Protein AF-A0A8X6I6R6-F1 (afdb_monomer)

Organism: NCBI:txid2747483

Structure (mmCIF, N/CA/C/O backbone):
data_AF-A0A8X6I6R6-F1
#
_entry.id   AF-A0A8X6I6R6-F1
#
loop_
_atom_site.group_PDB
_atom_site.id
_atom_site.type_symbol
_atom_site.label_atom_id
_atom_site.label_alt_id
_atom_site.label_comp_id
_atom_site.label_asym_id
_atom_site.label_entity_id
_atom_site.label_seq_id
_atom_site.pdbx_PDB_ins_code
_atom_site.Cartn_x
_atom_site.Cartn_y
_atom_site.Cartn_z
_atom_site.occupancy
_atom_site.B_iso_or_equiv
_atom_site.auth_seq_id
_atom_site.auth_comp_id
_atom_site.auth_asym_id
_atom_site.auth_atom_id
_atom_site.pdbx_PDB_model_num
ATOM 1 N N . MET A 1 1 ? -14.243 9.992 30.952 1.00 70.62 1 MET A N 1
ATOM 2 C CA . MET A 1 1 ? -12.908 9.358 30.930 1.00 70.62 1 MET A CA 1
ATOM 3 C C . MET A 1 1 ? -12.603 8.830 32.324 1.00 70.62 1 MET A C 1
ATOM 5 O O . MET A 1 1 ? -13.012 9.473 33.284 1.00 70.62 1 MET A O 1
ATOM 9 N N . GLU A 1 2 ? -11.947 7.678 32.443 1.00 75.12 2 GLU A N 1
ATOM 10 C CA . GLU A 1 2 ? -11.544 7.079 33.724 1.00 75.12 2 GLU A CA 1
ATOM 11 C C . GLU A 1 2 ? -10.012 6.993 33.764 1.00 75.12 2 GLU A C 1
ATOM 13 O O . GLU A 1 2 ? -9.396 6.688 32.746 1.00 75.12 2 GLU A O 1
ATOM 18 N N . PHE A 1 3 ? -9.403 7.263 34.919 1.00 83.44 3 PHE A N 1
ATOM 19 C CA . PHE A 1 3 ? -7.961 7.114 35.127 1.00 83.44 3 PHE A CA 1
ATOM 20 C C . PHE A 1 3 ? -7.712 5.979 36.121 1.00 83.44 3 PHE A C 1
ATOM 22 O O . PHE A 1 3 ? -8.366 5.915 37.165 1.00 83.44 3 PHE A O 1
ATOM 29 N N . ALA A 1 4 ? -6.762 5.095 35.813 1.00 82.75 4 ALA A N 1
ATOM 30 C CA . ALA A 1 4 ? -6.299 4.092 36.766 1.00 82.75 4 ALA A CA 1
ATOM 31 C C . ALA A 1 4 ? -5.642 4.771 37.976 1.00 82.75 4 ALA A C 1
ATOM 33 O O . ALA A 1 4 ? -4.972 5.800 37.829 1.00 82.75 4 ALA A O 1
ATOM 34 N N . LYS A 1 5 ? -5.848 4.224 39.179 1.00 83.19 5 LYS A N 1
ATOM 35 C CA . LYS A 1 5 ? -5.135 4.710 40.362 1.00 83.19 5 LYS A CA 1
ATOM 36 C C . LYS A 1 5 ? -3.680 4.231 40.298 1.00 83.19 5 LYS A C 1
ATOM 38 O O . LYS A 1 5 ? -3.413 3.186 39.704 1.00 83.19 5 LYS A O 1
ATOM 43 N N . PRO A 1 6 ? -2.728 4.965 40.894 1.00 81.44 6 PRO A N 1
ATOM 44 C CA . PRO A 1 6 ? -1.355 4.486 41.003 1.00 81.44 6 PRO A CA 1
ATOM 45 C C . PRO A 1 6 ? -1.311 3.091 41.644 1.00 81.44 6 PRO A C 1
ATOM 47 O O . PRO A 1 6 ? -1.912 2.882 42.694 1.00 81.44 6 PRO A O 1
ATOM 50 N N . GLY A 1 7 ? -0.624 2.147 40.997 1.00 82.50 7 GLY A N 1
ATOM 51 C CA . GLY A 1 7 ? -0.534 0.751 41.444 1.00 82.50 7 GLY A CA 1
ATOM 52 C C . GLY A 1 7 ? -1.682 -0.161 40.992 1.00 82.50 7 GLY A C 1
ATOM 53 O O . GLY A 1 7 ? -1.575 -1.376 41.152 1.00 82.50 7 GLY A O 1
ATOM 54 N N . ASP A 1 8 ? -2.746 0.374 40.382 1.00 84.56 8 ASP A N 1
ATOM 55 C CA . ASP A 1 8 ? -3.796 -0.461 39.795 1.00 84.56 8 ASP A CA 1
ATOM 56 C C . ASP A 1 8 ? -3.259 -1.236 38.587 1.00 84.56 8 ASP A C 1
ATOM 58 O O . ASP A 1 8 ? -2.619 -0.681 37.692 1.00 84.56 8 ASP A O 1
ATOM 62 N N . THR A 1 9 ? -3.620 -2.515 38.504 1.00 84.94 9 THR A N 1
ATOM 63 C CA . THR A 1 9 ? -3.374 -3.329 37.310 1.00 84.94 9 THR A CA 1
ATOM 64 C C . THR A 1 9 ? -4.575 -3.257 36.370 1.00 84.94 9 THR A C 1
ATOM 66 O O . THR A 1 9 ? -5.720 -3.455 36.787 1.00 84.94 9 THR A O 1
ATOM 69 N N . ILE A 1 10 ? -4.327 -3.012 35.083 1.00 84.31 10 ILE A N 1
ATOM 70 C CA . ILE A 1 10 ? -5.339 -3.205 34.040 1.00 84.31 10 ILE A CA 1
ATOM 71 C C . ILE A 1 10 ? -5.432 -4.708 33.764 1.00 84.31 10 ILE A C 1
ATOM 73 O O . ILE A 1 10 ? -4.517 -5.298 33.199 1.00 84.31 10 ILE A O 1
ATOM 77 N N . ASN A 1 11 ? -6.516 -5.336 34.217 1.00 91.31 11 ASN A N 1
ATOM 78 C CA . ASN A 1 11 ? -6.788 -6.763 34.039 1.00 91.31 11 ASN A CA 1
ATOM 79 C C . ASN A 1 11 ? -8.096 -6.987 33.262 1.00 91.31 11 ASN A C 1
ATOM 81 O O . ASN A 1 11 ? -8.854 -6.044 33.014 1.00 91.31 11 ASN A O 1
ATOM 85 N N . SER A 1 12 ? -8.367 -8.238 32.880 1.00 91.94 12 SER A N 1
ATOM 86 C CA . SER A 1 12 ? -9.544 -8.586 32.075 1.00 91.94 12 SER A CA 1
ATOM 87 C C . SER A 1 12 ? -10.856 -8.212 32.762 1.00 91.94 12 SER A C 1
ATOM 89 O O . SER A 1 12 ? -11.760 -7.721 32.100 1.00 91.94 12 SER A O 1
ATOM 91 N N . SER A 1 13 ? -10.956 -8.342 34.090 1.00 92.19 13 SER A N 1
ATOM 92 C CA . SER A 1 13 ? -12.159 -7.954 34.842 1.00 92.19 13 SER A CA 1
ATOM 93 C C . SER A 1 13 ? -12.460 -6.460 34.723 1.00 92.19 13 SER A C 1
ATOM 95 O O . SER A 1 13 ? -13.605 -6.065 34.502 1.00 92.19 13 SER A O 1
ATOM 97 N N . ARG A 1 14 ? -11.430 -5.610 34.823 1.00 90.88 14 ARG A N 1
ATOM 98 C CA . ARG A 1 14 ? -11.579 -4.165 34.619 1.00 90.88 14 ARG A CA 1
ATOM 99 C C . ARG A 1 14 ? -11.954 -3.849 33.173 1.00 90.88 14 ARG A C 1
ATOM 101 O O . ARG A 1 14 ? -12.797 -2.984 32.944 1.00 90.88 14 ARG A O 1
ATOM 108 N N . TYR A 1 15 ? -11.362 -4.555 32.212 1.00 91.31 15 TYR A N 1
ATOM 109 C CA . TYR A 1 15 ? -11.675 -4.374 30.798 1.00 91.31 15 TYR A CA 1
ATOM 110 C C . TYR A 1 15 ? -13.119 -4.776 30.457 1.00 91.31 15 TYR A C 1
ATOM 112 O O . TYR A 1 15 ? -13.816 -4.025 29.778 1.00 91.31 15 TYR A O 1
ATOM 120 N N . LEU A 1 16 ? -13.626 -5.877 31.018 1.00 93.75 16 LEU A N 1
ATOM 121 C CA . LEU A 1 16 ? -15.031 -6.284 30.893 1.00 93.75 16 LEU A CA 1
ATOM 122 C C . LEU A 1 16 ? -15.988 -5.189 31.383 1.00 93.75 16 LEU A C 1
ATOM 124 O O . LEU A 1 16 ? -16.921 -4.823 30.673 1.00 93.75 16 LEU A O 1
ATOM 128 N N . ALA A 1 17 ? -15.704 -4.580 32.539 1.00 92.62 17 ALA A N 1
ATOM 129 C CA . ALA A 1 17 ? -16.503 -3.464 33.048 1.00 92.62 17 ALA A CA 1
ATOM 130 C C . ALA A 1 17 ? -16.461 -2.230 32.121 1.00 92.62 17 ALA A C 1
ATOM 132 O O . ALA A 1 17 ? -17.424 -1.460 32.043 1.00 92.62 17 ALA A O 1
ATOM 133 N N . ILE A 1 18 ? -15.352 -2.011 31.407 1.00 91.44 18 ILE A N 1
ATOM 134 C CA . ILE A 1 18 ? -15.264 -0.980 30.363 1.00 91.44 18 ILE A CA 1
ATOM 135 C C . ILE A 1 18 ? -16.165 -1.350 29.177 1.00 91.44 18 ILE A C 1
ATOM 137 O O . ILE A 1 18 ? -16.940 -0.496 28.748 1.00 91.44 18 ILE A O 1
ATOM 141 N N . LEU A 1 19 ? -16.127 -2.597 28.696 1.00 93.06 19 LEU A N 1
ATOM 142 C CA . LEU A 1 19 ? -16.962 -3.070 27.584 1.00 93.06 19 LEU A CA 1
ATOM 143 C C . LEU A 1 19 ? -18.463 -2.988 27.892 1.00 93.06 19 LEU A C 1
ATOM 145 O O . LEU A 1 19 ? -19.234 -2.520 27.053 1.00 93.06 19 LEU A O 1
ATOM 149 N N . ASP A 1 20 ? -18.886 -3.361 29.101 1.00 93.81 20 ASP A N 1
ATOM 150 C CA . ASP A 1 20 ? -20.290 -3.264 29.520 1.00 93.81 20 ASP A CA 1
ATOM 151 C C . ASP A 1 20 ? -20.785 -1.811 29.476 1.00 93.81 20 ASP A C 1
ATOM 153 O O . ASP A 1 20 ? -21.841 -1.503 28.911 1.00 93.81 20 ASP A O 1
ATOM 157 N N . ARG A 1 21 ? -19.986 -0.880 30.010 1.00 93.19 21 ARG A N 1
ATOM 158 C CA . ARG A 1 21 ? -20.300 0.556 29.973 1.00 93.19 21 ARG A CA 1
ATOM 159 C C . ARG A 1 21 ? -20.258 1.111 28.555 1.00 93.19 21 ARG A C 1
ATOM 161 O O . ARG A 1 21 ? -21.110 1.929 28.207 1.00 93.19 21 ARG A O 1
ATOM 168 N N . LEU A 1 22 ? -19.315 0.657 27.731 1.00 90.62 22 LEU A N 1
ATOM 169 C CA . LEU A 1 22 ? -19.237 1.028 26.321 1.00 90.62 22 LEU A CA 1
ATOM 170 C C . LEU A 1 22 ? -20.504 0.595 25.582 1.00 90.62 22 LEU A C 1
ATOM 172 O O . LEU A 1 22 ? -21.082 1.398 24.857 1.00 90.62 22 LEU A O 1
ATOM 176 N N . ARG A 1 23 ? -21.005 -0.621 25.821 1.00 91.50 23 ARG A N 1
ATOM 177 C CA . ARG A 1 23 ? -22.258 -1.097 25.222 1.00 91.50 23 ARG A CA 1
ATOM 178 C C . ARG A 1 23 ? -23.452 -0.223 25.610 1.00 91.50 23 ARG A C 1
ATOM 180 O O . ARG A 1 23 ? -24.255 0.125 24.742 1.00 91.50 23 ARG A O 1
ATOM 187 N N . VAL A 1 24 ? -23.558 0.172 26.881 1.00 92.25 24 VAL A N 1
ATOM 188 C CA . VAL A 1 24 ? -24.596 1.113 27.348 1.00 92.25 24 VAL A CA 1
ATOM 189 C C . VAL A 1 24 ? -24.448 2.477 26.665 1.00 92.25 24 VAL A C 1
ATOM 191 O O . VAL A 1 24 ? -25.436 3.042 26.192 1.00 92.25 24 VAL A O 1
ATOM 194 N N . ALA A 1 25 ? -23.220 2.987 26.551 1.00 89.06 25 ALA A N 1
ATOM 195 C CA . ALA A 1 25 ? -22.943 4.256 25.889 1.00 89.06 25 ALA A CA 1
ATOM 196 C C . ALA A 1 25 ? -23.282 4.219 24.390 1.00 89.06 25 ALA A C 1
ATOM 198 O O . ALA A 1 25 ? -23.900 5.161 23.900 1.00 89.06 25 ALA A O 1
ATOM 199 N N . ILE A 1 26 ? -22.955 3.137 23.672 1.00 85.25 26 ILE A N 1
ATOM 200 C CA . ILE A 1 26 ? -23.338 2.952 22.263 1.00 85.25 26 ILE A CA 1
ATOM 201 C C . ILE A 1 26 ? -24.862 2.917 22.146 1.00 85.25 26 ILE A C 1
ATOM 203 O O . ILE A 1 26 ? -25.412 3.628 21.314 1.00 85.25 26 ILE A O 1
ATOM 207 N N . LYS A 1 27 ? -25.563 2.177 23.016 1.00 86.94 27 LYS A N 1
ATOM 208 C CA . LYS A 1 27 ? -27.034 2.143 23.012 1.00 86.94 27 LYS A CA 1
ATOM 209 C C . LYS A 1 27 ? -27.645 3.537 23.166 1.00 86.94 27 LYS A C 1
ATOM 211 O O . LYS A 1 27 ? -28.629 3.843 22.504 1.00 86.94 27 LYS A O 1
ATOM 216 N N . SER A 1 28 ? -27.074 4.367 24.038 1.00 87.25 28 SER A N 1
ATOM 217 C CA . SER A 1 28 ? -27.594 5.709 24.312 1.00 87.25 28 SER A CA 1
ATOM 218 C C . SER A 1 28 ? -27.209 6.739 23.249 1.00 87.25 28 SER A C 1
ATOM 220 O O . SER A 1 28 ? -28.033 7.580 22.912 1.00 87.25 28 SER A O 1
ATOM 222 N N . LYS A 1 29 ? -25.969 6.703 22.748 1.00 82.19 29 LYS A N 1
ATOM 223 C CA . LYS A 1 29 ? -25.401 7.755 21.887 1.00 82.19 29 LYS A CA 1
ATOM 224 C C . LYS A 1 29 ? -25.405 7.403 20.399 1.00 82.19 29 LYS A C 1
ATOM 226 O O . LYS A 1 29 ? -25.345 8.298 19.568 1.00 82.19 29 LYS A O 1
ATOM 231 N N . ARG A 1 30 ? -25.420 6.112 20.057 1.00 79.69 30 ARG A N 1
ATOM 232 C CA . ARG A 1 30 ? -25.374 5.580 18.683 1.00 79.69 30 ARG A CA 1
ATOM 233 C C . ARG A 1 30 ? -26.305 4.360 18.544 1.00 79.69 30 ARG A C 1
ATOM 235 O O . ARG A 1 30 ? -25.829 3.271 18.214 1.00 79.69 30 ARG A O 1
ATOM 242 N N . PRO A 1 31 ? -27.620 4.502 18.800 1.00 74.62 31 PRO A N 1
ATOM 243 C CA . PRO A 1 31 ? -28.549 3.370 18.892 1.00 74.62 31 PRO A CA 1
ATOM 244 C C . PRO A 1 31 ? -28.537 2.463 17.648 1.00 74.62 31 PRO A C 1
ATOM 246 O O . PRO A 1 31 ? -28.561 1.241 17.790 1.00 74.62 31 PRO A O 1
ATOM 249 N N . CYS A 1 32 ? -28.387 3.035 16.448 1.00 77.12 32 CYS A N 1
ATOM 250 C CA . CYS A 1 32 ? -28.328 2.293 15.182 1.00 77.12 32 CYS A CA 1
ATOM 251 C C . CYS A 1 32 ? -27.062 1.424 15.017 1.00 77.12 32 CYS A C 1
ATOM 253 O O . CYS A 1 32 ? -27.045 0.502 14.206 1.00 77.12 32 CYS A O 1
ATOM 255 N N . ARG A 1 33 ? -25.980 1.673 15.771 1.00 75.06 33 ARG A N 1
ATOM 256 C CA . ARG A 1 33 ? -24.750 0.862 15.667 1.00 75.06 33 ARG A CA 1
ATOM 257 C C . ARG A 1 33 ? -24.926 -0.539 16.252 1.00 75.06 33 ARG A C 1
ATOM 259 O O . ARG A 1 33 ? -24.317 -1.472 15.756 1.00 75.06 33 ARG A O 1
ATOM 266 N N . LEU A 1 34 ? -25.782 -0.720 17.262 1.00 74.94 34 LEU A N 1
ATOM 267 C CA . LEU A 1 34 ? -26.040 -2.060 17.809 1.00 74.94 34 LEU A CA 1
ATOM 268 C C . LEU A 1 34 ? -26.858 -2.937 16.856 1.00 74.94 34 LEU A C 1
ATOM 270 O O . LEU A 1 34 ? -26.712 -4.154 16.891 1.00 74.94 34 LEU A O 1
ATOM 274 N N . THR A 1 35 ? -27.704 -2.335 16.018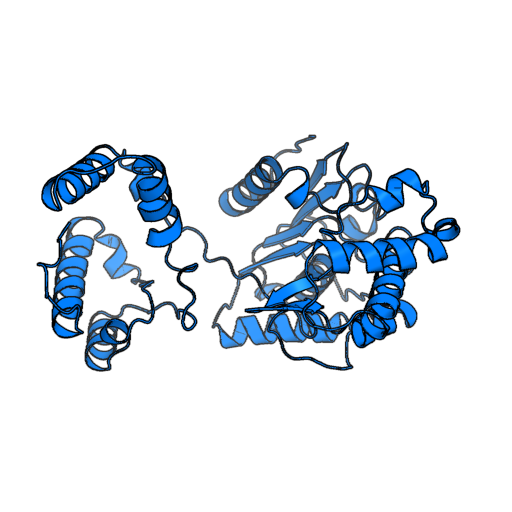 1.00 74.75 35 THR A N 1
ATOM 275 C CA . THR A 1 35 ? -28.476 -3.055 14.995 1.00 74.75 35 THR A CA 1
ATOM 276 C C . THR A 1 35 ? -27.644 -3.368 13.756 1.00 74.75 35 THR A C 1
ATOM 278 O O . THR A 1 35 ? -27.833 -4.425 13.168 1.00 74.75 35 THR A O 1
ATOM 281 N N . ASN A 1 36 ? -26.697 -2.496 13.395 1.00 73.69 36 ASN A N 1
ATOM 282 C CA . ASN A 1 36 ? -25.835 -2.666 12.218 1.00 73.69 36 ASN A CA 1
ATOM 283 C C . ASN A 1 36 ? -24.632 -3.593 12.461 1.00 73.69 36 ASN A C 1
ATOM 285 O O . ASN A 1 36 ? -23.886 -3.876 11.529 1.00 73.69 36 ASN A O 1
ATOM 289 N N . GLY A 1 37 ? -24.437 -4.050 13.700 1.00 80.19 37 GLY A N 1
ATOM 290 C CA . GLY A 1 37 ? -23.229 -4.753 14.118 1.00 80.19 37 GLY A CA 1
ATOM 291 C C . GLY A 1 37 ? -22.131 -3.786 14.565 1.00 80.19 37 GLY A C 1
ATOM 292 O O . GLY A 1 37 ? -22.005 -2.660 14.076 1.00 80.19 37 GLY A O 1
ATOM 293 N N . VAL A 1 38 ? -21.343 -4.225 15.546 1.00 84.12 38 VAL A N 1
ATOM 294 C CA . VAL A 1 38 ? -20.198 -3.468 16.062 1.00 84.12 38 VAL A CA 1
ATOM 295 C C . VAL A 1 38 ? -18.935 -4.228 15.702 1.00 84.12 38 VAL A C 1
ATOM 297 O O . VAL A 1 38 ? -18.776 -5.370 16.125 1.00 84.12 38 VAL A O 1
ATOM 300 N N . ILE A 1 39 ? -18.045 -3.564 14.970 1.00 83.19 39 ILE A N 1
ATOM 301 C CA . ILE A 1 39 ? -16.663 -3.998 14.789 1.00 83.19 39 ILE A CA 1
ATOM 302 C C . ILE A 1 39 ? -15.828 -3.243 15.826 1.00 83.19 39 ILE A C 1
ATOM 304 O O . ILE A 1 39 ? -15.734 -2.013 15.786 1.00 83.19 39 ILE A O 1
ATOM 308 N N . LEU A 1 40 ? -15.290 -3.965 16.804 1.00 84.94 40 LEU A N 1
ATOM 309 C CA . LEU A 1 40 ? -14.436 -3.433 17.853 1.00 84.94 40 LEU A CA 1
ATOM 310 C C . LEU A 1 40 ? -12.972 -3.558 17.431 1.00 84.94 40 LEU A C 1
ATOM 312 O O . LEU A 1 40 ? -12.459 -4.658 17.248 1.00 84.94 40 LEU A O 1
ATOM 316 N N . LEU A 1 41 ? -12.290 -2.420 17.350 1.00 79.06 41 LEU A N 1
ATOM 317 C CA . LEU A 1 41 ? -10.839 -2.358 17.235 1.00 79.06 41 LEU A CA 1
ATOM 318 C C . LEU A 1 41 ? -10.248 -1.983 18.596 1.00 79.06 41 LEU A C 1
ATOM 320 O O . LEU A 1 41 ? -10.542 -0.919 19.144 1.00 79.06 41 LEU A O 1
ATOM 324 N N . HIS A 1 42 ? -9.434 -2.877 19.140 1.00 80.19 42 HIS A N 1
ATOM 325 C CA . HIS A 1 42 ? -8.698 -2.712 20.387 1.00 80.19 42 HIS A CA 1
ATOM 326 C C . HIS A 1 42 ? -7.327 -3.379 20.257 1.00 80.19 42 HIS A C 1
ATOM 328 O O . HIS A 1 42 ? -7.144 -4.246 19.403 1.00 80.19 42 HIS A O 1
ATOM 334 N N . ASP A 1 43 ? -6.356 -2.948 21.062 1.00 73.56 43 ASP A N 1
ATOM 335 C CA . ASP A 1 43 ? -5.041 -3.588 21.067 1.00 73.56 43 ASP A CA 1
ATOM 336 C C . ASP A 1 43 ? -5.130 -5.032 21.596 1.00 73.56 43 ASP A C 1
ATOM 338 O O . ASP A 1 43 ? -6.098 -5.424 22.255 1.00 73.56 43 ASP A O 1
ATOM 342 N N . ASN A 1 44 ? -4.088 -5.820 21.343 1.00 77.69 44 ASN A N 1
ATOM 343 C CA . ASN A 1 44 ? -4.031 -7.219 21.745 1.00 77.69 44 ASN A CA 1
ATOM 344 C C . ASN A 1 44 ? -3.340 -7.450 23.107 1.00 77.69 44 ASN A C 1
ATOM 346 O O . ASN A 1 44 ? -2.769 -8.520 23.346 1.00 77.69 44 ASN A O 1
ATOM 350 N N . ALA A 1 45 ? -3.353 -6.464 24.013 1.00 80.94 45 ALA A N 1
ATOM 351 C CA . ALA A 1 45 ? -2.825 -6.636 25.363 1.00 80.94 45 ALA A CA 1
ATOM 352 C C . ALA A 1 45 ? -3.477 -7.847 26.048 1.00 80.94 45 ALA A C 1
ATOM 354 O O . ALA A 1 45 ? -4.667 -8.105 25.880 1.00 80.94 45 ALA A O 1
ATOM 355 N N . ARG A 1 46 ? -2.715 -8.574 26.884 1.00 86.62 46 ARG A N 1
ATOM 356 C CA . ARG A 1 46 ? -3.186 -9.808 27.554 1.00 86.62 46 ARG A CA 1
ATOM 357 C C . ARG A 1 46 ? -4.596 -9.703 28.163 1.00 86.62 46 ARG A C 1
ATOM 359 O O . ARG A 1 46 ? -5.353 -10.656 28.019 1.00 86.62 46 ARG A O 1
ATOM 366 N N . PRO A 1 47 ? -4.990 -8.589 28.816 1.00 89.25 47 PRO A N 1
ATOM 367 C CA . PRO A 1 47 ? -6.349 -8.438 29.319 1.00 89.25 47 PRO A CA 1
ATOM 368 C C . PRO A 1 47 ? -7.444 -8.488 28.250 1.00 89.25 47 PRO A C 1
ATOM 370 O O . PRO A 1 47 ? -8.528 -8.972 28.556 1.00 89.25 47 PRO A O 1
ATOM 373 N N . HIS A 1 48 ? -7.173 -7.968 27.051 1.00 87.81 48 HIS A N 1
ATOM 374 C CA . HIS A 1 48 ? -8.118 -7.776 25.949 1.00 87.81 48 HIS A CA 1
ATOM 375 C C . HIS A 1 48 ? -8.375 -9.054 25.145 1.00 87.81 48 HIS A C 1
ATOM 377 O O . HIS A 1 48 ? -9.487 -9.240 24.664 1.00 87.81 48 HIS A O 1
ATOM 383 N N . VAL A 1 49 ? -7.375 -9.932 25.044 1.00 87.75 49 VAL A N 1
ATOM 384 C CA . VAL A 1 49 ? -7.447 -11.219 24.320 1.00 87.75 49 VAL A CA 1
ATOM 385 C C . VAL A 1 49 ? -7.673 -12.415 25.249 1.00 87.75 49 VAL A C 1
ATOM 387 O O . VAL A 1 49 ? -7.471 -13.559 24.869 1.00 87.75 49 VAL A O 1
ATOM 390 N N . ALA A 1 50 ? -8.034 -12.168 26.509 1.00 91.75 50 ALA A N 1
ATOM 391 C CA . ALA A 1 50 ? -8.363 -13.244 27.434 1.00 91.75 50 ALA A CA 1
ATOM 392 C C . ALA A 1 50 ? -9.703 -13.894 27.053 1.00 91.75 50 ALA A C 1
ATOM 394 O O . ALA A 1 50 ? -10.655 -13.180 26.737 1.00 91.75 50 ALA A O 1
ATOM 395 N N . ASP A 1 51 ? -9.827 -15.212 27.221 1.00 94.19 51 ASP A N 1
ATOM 396 C CA . ASP A 1 51 ? -11.035 -15.990 26.888 1.00 94.19 51 ASP A CA 1
ATOM 397 C C . ASP A 1 51 ? -12.333 -15.387 27.452 1.00 94.19 51 ASP A C 1
ATOM 399 O O . ASP A 1 51 ? -13.389 -15.399 26.814 1.00 94.19 51 ASP A O 1
ATOM 403 N N . VAL A 1 52 ? -12.267 -14.820 28.663 1.00 95.38 52 VAL A N 1
ATOM 404 C CA . VAL A 1 52 ? -13.417 -14.171 29.316 1.00 95.38 52 VAL A CA 1
ATOM 405 C C . VAL A 1 52 ? -13.903 -12.934 28.557 1.00 95.38 52 VAL A C 1
ATOM 407 O O . VAL A 1 52 ? -15.102 -12.651 28.554 1.00 95.38 52 VAL A O 1
ATOM 410 N N . VAL A 1 53 ? -12.994 -12.209 27.901 1.00 94.19 53 VAL A N 1
ATOM 411 C CA . VAL A 1 53 ? -13.297 -11.043 27.065 1.00 94.19 53 VAL A CA 1
ATOM 412 C C . VAL A 1 53 ? -13.845 -11.481 25.718 1.00 94.19 53 VAL A C 1
ATOM 414 O O . VAL A 1 53 ? -14.903 -10.991 25.330 1.00 94.19 53 VAL A O 1
ATOM 417 N N . GLU A 1 54 ? -13.211 -12.449 25.054 1.00 92.31 54 GLU A N 1
ATOM 418 C CA . GLU A 1 54 ? -13.713 -12.997 23.786 1.00 92.31 54 GLU A CA 1
ATOM 419 C C . GLU A 1 54 ? -15.133 -13.556 23.940 1.00 92.31 54 GLU A C 1
ATOM 421 O O . GLU A 1 54 ? -16.029 -13.253 23.150 1.00 92.31 54 GLU A O 1
ATOM 426 N N . THR A 1 55 ? -15.388 -14.269 25.041 1.00 94.81 55 THR A N 1
ATOM 427 C CA . THR A 1 55 ? -16.723 -14.772 25.389 1.00 94.81 55 THR A CA 1
ATOM 428 C C . THR A 1 55 ? -17.740 -13.637 25.548 1.00 94.81 55 THR A C 1
ATOM 430 O O . THR A 1 55 ? -18.895 -13.767 25.131 1.00 94.81 55 THR A O 1
ATOM 433 N N . GLN A 1 56 ? -17.350 -12.514 26.158 1.00 95.19 56 GLN A N 1
ATOM 434 C CA . GLN A 1 56 ? -18.241 -11.364 26.330 1.00 95.19 56 GLN A CA 1
ATOM 435 C C . GLN A 1 56 ? -18.521 -10.658 24.998 1.00 95.19 56 GLN A C 1
ATOM 437 O O . GLN A 1 56 ? -19.672 -10.317 24.722 1.00 95.19 56 GLN A O 1
ATOM 442 N N . LEU A 1 57 ? -17.507 -10.484 24.150 1.00 94.12 57 LEU A N 1
ATOM 443 C CA . LEU A 1 57 ? -17.660 -9.891 22.818 1.00 94.12 57 LEU A CA 1
ATOM 444 C C . LEU A 1 57 ? -18.562 -10.755 21.924 1.00 94.12 57 LEU A C 1
ATOM 446 O O . LEU A 1 57 ? -19.485 -10.232 21.294 1.00 94.12 57 LEU A O 1
ATOM 450 N N . ALA A 1 58 ? -18.419 -12.081 21.990 1.00 92.19 58 ALA A N 1
ATOM 451 C CA . ALA A 1 58 ? -19.323 -13.017 21.325 1.00 92.19 58 ALA A CA 1
ATOM 452 C C . ALA A 1 58 ? -20.776 -12.875 21.821 1.00 92.19 58 ALA A C 1
ATOM 454 O O . ALA A 1 58 ? -21.704 -12.793 21.014 1.00 92.19 58 ALA A O 1
ATOM 455 N N . LYS A 1 59 ? -21.003 -12.743 23.140 1.00 93.62 59 LYS A N 1
ATOM 456 C CA . LYS A 1 59 ? -22.342 -12.450 23.703 1.00 93.62 59 LYS A CA 1
ATOM 457 C C . LYS A 1 59 ? -22.896 -11.108 23.231 1.00 93.62 59 LYS A C 1
ATOM 459 O O . LYS A 1 59 ? -24.113 -10.927 23.136 1.00 93.62 59 LYS A O 1
ATOM 464 N N . PHE A 1 60 ? -22.023 -10.140 22.978 1.00 93.12 60 PHE A N 1
ATOM 465 C CA . PHE A 1 60 ? -22.407 -8.836 22.454 1.00 93.12 60 PHE A CA 1
ATOM 466 C C . PHE A 1 60 ? -22.712 -8.881 20.956 1.00 93.12 60 PHE A C 1
ATOM 468 O O . PHE A 1 60 ? -23.350 -7.950 20.462 1.00 93.12 60 PHE A O 1
ATOM 475 N N . LYS A 1 61 ? -22.329 -9.969 20.272 1.00 90.88 61 LYS A N 1
ATOM 476 C CA . LYS A 1 61 ? -22.281 -10.084 18.810 1.00 90.88 61 LYS A CA 1
ATOM 477 C C . LYS A 1 61 ? -21.411 -8.985 18.201 1.00 90.88 61 LYS A C 1
ATOM 479 O O . LYS A 1 61 ? -21.778 -8.378 17.198 1.00 90.88 61 LYS A O 1
ATOM 484 N N . TRP A 1 62 ? -20.316 -8.663 18.883 1.00 92.06 62 TRP A N 1
ATOM 485 C CA . TRP A 1 62 ? -19.327 -7.717 18.392 1.00 92.06 62 TRP A CA 1
ATOM 486 C C . TRP A 1 62 ? -18.233 -8.504 17.692 1.00 92.06 62 TRP A C 1
ATOM 488 O O . TRP A 1 62 ? -17.726 -9.482 18.239 1.00 92.06 62 TRP A O 1
ATOM 498 N N . GLU A 1 63 ? -17.907 -8.088 16.479 1.00 88.31 63 GLU A N 1
ATOM 499 C CA . GLU A 1 63 ? -16.769 -8.611 15.742 1.00 88.31 63 GLU A CA 1
ATOM 500 C C . GLU A 1 63 ? -15.516 -7.886 16.218 1.00 88.31 63 GLU A C 1
ATOM 502 O O . GLU A 1 63 ? -15.511 -6.662 16.332 1.00 88.31 63 GLU A O 1
ATOM 507 N N . THR A 1 64 ? -14.460 -8.627 16.523 1.00 85.88 64 THR A N 1
ATOM 508 C CA . THR A 1 64 ? -13.173 -8.027 16.867 1.00 85.88 64 THR A CA 1
ATOM 509 C C . THR A 1 64 ? -12.331 -7.931 15.613 1.00 85.88 64 THR A C 1
ATOM 511 O O . THR A 1 64 ? -12.052 -8.948 14.977 1.00 85.88 64 THR A O 1
ATOM 514 N N . LEU A 1 65 ? -11.881 -6.724 15.280 1.00 77.25 65 LEU A N 1
ATOM 515 C CA . LEU A 1 65 ? -10.889 -6.568 14.232 1.00 77.25 65 LEU A CA 1
ATOM 516 C C . LEU A 1 65 ? -9.538 -7.057 14.759 1.00 77.25 65 LEU A C 1
ATOM 518 O O . LEU A 1 65 ? -9.057 -6.567 15.783 1.00 77.25 65 LEU A O 1
ATOM 522 N N . GLN A 1 66 ? -8.943 -8.036 14.074 1.00 68.94 66 GLN A N 1
ATOM 523 C CA . GLN A 1 66 ? -7.667 -8.599 14.501 1.00 68.94 66 GLN A CA 1
ATOM 524 C C . GLN A 1 66 ? -6.573 -7.532 14.514 1.00 68.94 66 GLN A C 1
ATOM 526 O O . GLN A 1 66 ? -6.403 -6.767 13.567 1.00 68.94 66 GLN A O 1
ATOM 531 N N . HIS A 1 67 ? -5.814 -7.520 15.606 1.00 64.31 67 HIS A N 1
ATOM 532 C CA . HIS A 1 67 ? -4.700 -6.616 15.811 1.00 64.31 67 HIS A CA 1
ATOM 533 C C . HIS A 1 67 ? -3.399 -7.434 15.849 1.00 64.31 67 HIS A C 1
ATOM 535 O O . HIS A 1 67 ? -3.257 -8.300 16.721 1.00 64.31 67 HIS A O 1
ATOM 541 N N . PRO A 1 68 ? -2.436 -7.187 14.943 1.00 56.12 68 PRO A N 1
ATOM 542 C CA . PRO A 1 68 ? -1.141 -7.851 14.957 1.00 56.12 68 PRO A CA 1
ATOM 543 C C . PRO A 1 68 ? -0.427 -7.688 16.308 1.00 56.12 68 PRO A C 1
ATOM 545 O O . PRO A 1 68 ? -0.568 -6.643 16.961 1.00 56.12 68 PRO A O 1
ATOM 548 N N . PRO A 1 69 ? 0.378 -8.676 16.736 1.00 50.22 69 PRO A N 1
ATOM 549 C CA . PRO A 1 69 ? 1.174 -8.561 17.947 1.00 50.22 69 PRO A CA 1
ATOM 550 C C . PRO A 1 69 ? 2.100 -7.347 17.939 1.00 50.22 69 PRO A C 1
ATOM 552 O O . PRO A 1 69 ? 2.853 -7.143 16.993 1.00 50.22 69 PRO A O 1
ATOM 555 N N . TYR A 1 70 ? 2.075 -6.573 19.031 1.00 47.91 70 TYR A N 1
ATOM 556 C CA . TYR A 1 70 ? 3.056 -5.519 19.331 1.00 47.91 70 TYR A CA 1
ATOM 557 C C . TYR A 1 70 ? 3.136 -4.366 18.313 1.00 47.91 70 TYR A C 1
ATOM 559 O O . TYR A 1 70 ? 4.152 -3.680 18.223 1.00 47.91 70 TYR A O 1
ATOM 567 N N . ARG A 1 71 ? 2.048 -4.107 17.585 1.00 50.84 71 ARG A N 1
ATOM 568 C CA . ARG A 1 71 ? 1.932 -3.007 16.620 1.00 50.84 71 ARG A CA 1
ATOM 569 C C . ARG A 1 71 ? 0.984 -1.928 17.138 1.00 50.84 71 ARG A C 1
ATOM 571 O O . ARG A 1 71 ? -0.159 -1.836 16.716 1.00 50.84 71 ARG A O 1
ATOM 578 N N . SER A 1 72 ? 1.446 -1.103 18.088 1.00 47.16 72 SER A N 1
ATOM 579 C CA . SER A 1 72 ? 0.667 0.021 18.659 1.00 47.16 72 SER A CA 1
ATOM 580 C C . SER A 1 72 ? 0.216 1.062 17.620 1.00 47.16 72 SER A C 1
ATOM 582 O O . SER A 1 72 ? -0.419 2.054 17.964 1.00 47.16 72 SER A O 1
ATOM 584 N N . ASP A 1 73 ? 0.602 0.870 16.361 1.00 51.50 73 ASP A N 1
ATOM 585 C CA . ASP A 1 73 ? 0.321 1.707 15.214 1.00 51.50 73 ASP A CA 1
ATOM 586 C C . ASP A 1 73 ? -1.015 1.397 14.502 1.00 51.50 73 ASP A C 1
ATOM 588 O O . ASP A 1 73 ? -1.304 1.992 13.466 1.00 51.50 73 ASP A O 1
ATOM 592 N N . LEU A 1 74 ? -1.861 0.522 15.052 1.00 52.31 74 LEU A N 1
ATOM 593 C CA . LEU A 1 74 ? -3.138 0.166 14.416 1.00 52.31 74 LEU A CA 1
ATOM 594 C C . LEU A 1 74 ? -4.380 0.571 15.210 1.00 52.31 74 LEU A C 1
ATOM 596 O O . LEU A 1 74 ? -5.477 0.568 14.658 1.00 52.31 74 LEU A O 1
ATOM 600 N N . SER A 1 75 ? -4.241 0.995 16.468 1.00 60.59 75 SER A N 1
ATOM 601 C CA . SER A 1 75 ? -5.357 1.572 17.221 1.00 60.59 75 SER A CA 1
ATOM 602 C C . SER A 1 75 ? -5.577 3.035 16.786 1.00 60.59 75 SER A C 1
ATOM 604 O O . SER A 1 75 ? -4.697 3.881 16.953 1.00 60.59 75 SER A O 1
ATOM 606 N N . PRO A 1 76 ? -6.752 3.404 16.245 1.00 59.72 76 PRO A N 1
ATOM 607 C CA . PRO A 1 76 ? -7.008 4.759 15.748 1.00 59.72 76 PRO A CA 1
ATOM 608 C C . PRO A 1 76 ? -6.963 5.816 16.849 1.00 59.72 76 PRO A C 1
ATOM 610 O O . PRO A 1 76 ? -6.641 6.982 16.601 1.00 59.72 76 PRO A O 1
ATOM 613 N N . CYS A 1 77 ? -7.250 5.397 18.084 1.00 67.25 77 CYS A N 1
ATOM 614 C CA . CYS A 1 77 ? -7.078 6.223 19.266 1.00 67.25 77 CYS A CA 1
ATOM 615 C C . CYS A 1 77 ? -5.612 6.636 19.444 1.00 67.25 77 CYS A C 1
ATOM 617 O O . CYS A 1 77 ? -5.374 7.760 19.873 1.00 67.25 77 CYS A O 1
ATOM 619 N N . ASP A 1 78 ? -4.641 5.798 19.072 1.00 66.25 78 ASP A N 1
ATOM 620 C CA . ASP A 1 78 ? -3.215 6.107 19.200 1.00 66.25 78 ASP A CA 1
ATOM 621 C C . ASP A 1 78 ? -2.732 7.163 18.196 1.00 66.25 78 ASP A C 1
ATOM 623 O O . ASP A 1 78 ? -1.937 8.030 18.573 1.00 66.25 78 ASP A O 1
ATOM 627 N N . PHE A 1 79 ? -3.275 7.188 16.972 1.00 64.56 79 PHE A N 1
ATOM 628 C CA . PHE A 1 79 ? -2.912 8.182 15.943 1.00 64.56 79 PHE A CA 1
ATOM 629 C C . PHE A 1 79 ? -3.665 9.487 16.078 1.00 64.56 79 PHE A C 1
ATOM 631 O O . PHE A 1 79 ? -3.068 10.566 16.079 1.00 64.56 79 PHE A O 1
ATOM 638 N N . HIS A 1 80 ? -4.991 9.402 16.142 1.00 71.94 80 HIS A N 1
ATOM 639 C CA . HIS A 1 80 ? -5.834 10.582 16.034 1.00 71.94 80 HIS A CA 1
ATOM 640 C C . HIS A 1 80 ? -5.972 11.267 17.387 1.00 71.94 80 HIS A C 1
ATOM 642 O O . HIS A 1 80 ? -5.565 12.418 17.527 1.00 71.94 80 HIS A O 1
ATOM 648 N N . ILE A 1 81 ? -6.468 10.552 18.401 1.00 80.81 81 ILE A N 1
ATOM 649 C CA . ILE A 1 81 ? -6.756 11.151 19.710 1.00 80.81 81 ILE A CA 1
ATOM 650 C C . ILE A 1 81 ? -5.463 11.354 20.504 1.00 80.81 81 ILE A C 1
ATOM 652 O O . ILE A 1 81 ? -5.068 12.483 20.797 1.00 80.81 81 ILE A O 1
ATOM 656 N N . PHE A 1 82 ? -4.762 10.271 20.833 1.00 81.50 82 PHE A N 1
ATOM 657 C CA . PHE A 1 82 ? -3.565 10.320 21.661 1.00 81.50 82 PHE A CA 1
ATOM 658 C C . PHE A 1 82 ? -2.385 10.961 20.938 1.00 81.50 82 PHE A C 1
ATOM 660 O O . PHE A 1 82 ? -1.632 11.686 21.581 1.00 81.50 82 PHE A O 1
ATOM 667 N N . GLY A 1 83 ? -2.227 10.767 19.627 1.00 81.50 83 GLY A N 1
ATOM 668 C CA . GLY A 1 83 ? -1.183 11.429 18.844 1.00 81.50 83 GLY A CA 1
ATOM 669 C C . GLY A 1 83 ? -1.303 12.956 18.885 1.00 81.50 83 GLY A C 1
ATOM 670 O O . GLY A 1 83 ? -0.352 13.648 19.265 1.00 81.50 83 GLY A O 1
ATOM 671 N N . LYS A 1 84 ? -2.491 13.498 18.579 1.00 85.88 84 LYS A N 1
ATOM 672 C CA . LYS A 1 84 ? -2.746 14.950 18.639 1.00 85.88 84 LYS A CA 1
ATOM 673 C C . LYS A 1 84 ? -2.680 15.490 20.066 1.00 85.88 84 LYS A C 1
ATOM 675 O O . LYS A 1 84 ? -2.079 16.542 20.280 1.00 85.88 84 LYS A O 1
ATOM 680 N N . MET A 1 85 ? -3.208 14.754 21.043 1.00 89.94 85 MET A N 1
ATOM 681 C CA . MET A 1 85 ? -3.125 15.120 22.458 1.00 89.94 85 MET A CA 1
ATOM 682 C C . MET A 1 85 ? -1.671 15.172 22.946 1.00 89.94 85 MET A C 1
ATOM 684 O O . MET A 1 85 ? -1.256 16.166 23.531 1.00 89.94 85 MET A O 1
ATOM 688 N N . LYS A 1 86 ? -0.855 14.149 22.658 1.00 88.19 86 LYS A N 1
ATOM 689 C CA . LYS A 1 86 ? 0.580 14.132 22.996 1.00 88.19 86 LYS A CA 1
ATOM 690 C C . LYS A 1 86 ? 1.308 15.313 22.359 1.00 88.19 86 LYS A C 1
ATOM 692 O O . LYS A 1 86 ? 2.141 15.926 23.016 1.00 88.19 86 LYS A O 1
ATOM 697 N N . LYS A 1 87 ? 0.979 15.659 21.107 1.00 88.19 87 LYS A N 1
ATOM 698 C CA . LYS A 1 87 ? 1.531 16.841 20.426 1.00 88.19 87 LYS A CA 1
ATOM 699 C C . LYS A 1 87 ? 1.129 18.143 21.125 1.00 88.19 87 LYS A C 1
ATOM 701 O O . LYS A 1 87 ? 1.986 19.003 21.289 1.00 88.19 87 LYS A O 1
ATOM 706 N N . HIS A 1 88 ? -0.126 18.272 21.557 1.00 90.00 88 HIS A N 1
ATOM 707 C CA . HIS A 1 88 ? -0.621 19.434 22.300 1.00 90.00 88 HIS A CA 1
ATOM 708 C C . HIS A 1 88 ? 0.055 19.588 23.672 1.00 90.00 88 HIS A C 1
ATOM 710 O O . HIS A 1 88 ? 0.415 20.691 24.063 1.00 90.00 88 HIS A O 1
ATOM 716 N N . LEU A 1 89 ? 0.280 18.480 24.380 1.00 91.81 89 LEU A N 1
ATOM 717 C CA . LEU A 1 89 ? 0.916 18.474 25.703 1.00 91.81 89 LEU A CA 1
ATOM 718 C C . LEU A 1 89 ? 2.456 18.523 25.638 1.00 91.81 89 LEU A C 1
ATOM 720 O O . LEU A 1 89 ? 3.120 18.599 26.675 1.00 91.81 89 LEU A O 1
ATOM 724 N N . LYS A 1 90 ? 3.047 18.439 24.440 1.00 93.31 90 LYS A N 1
ATOM 725 C CA . LYS A 1 90 ? 4.498 18.341 24.253 1.00 93.31 90 LYS A CA 1
ATOM 726 C C . LYS A 1 90 ? 5.192 19.602 24.769 1.00 93.31 90 LYS A C 1
ATOM 728 O O . LYS A 1 90 ? 4.900 20.705 24.329 1.00 93.31 90 LYS A O 1
ATOM 733 N N . GLY A 1 91 ? 6.174 19.414 25.650 1.00 92.56 91 GLY A N 1
ATOM 734 C CA . GLY A 1 91 ? 6.971 20.503 26.227 1.00 92.56 91 GLY A CA 1
ATOM 735 C C . GLY A 1 91 ? 6.397 21.099 27.515 1.00 92.56 91 GLY A C 1
ATOM 736 O O . GLY A 1 91 ? 7.091 21.867 28.179 1.00 92.56 91 GLY A O 1
ATOM 737 N N . THR A 1 92 ? 5.191 20.703 27.923 1.00 93.75 92 THR A N 1
ATOM 738 C CA . THR A 1 92 ? 4.590 21.147 29.184 1.00 93.75 92 THR A CA 1
ATOM 739 C C . THR A 1 92 ? 5.136 20.341 30.361 1.00 93.75 92 THR A C 1
ATOM 741 O O . THR A 1 92 ? 5.129 19.109 30.348 1.00 93.75 92 THR A O 1
ATOM 744 N N . ARG A 1 93 ? 5.600 21.032 31.409 1.00 93.94 93 ARG A N 1
ATOM 745 C CA . ARG A 1 93 ? 5.970 20.408 32.688 1.00 93.94 93 ARG A CA 1
ATOM 746 C C . ARG A 1 93 ? 4.796 20.491 33.654 1.00 93.94 93 ARG A C 1
ATOM 748 O O . ARG A 1 93 ? 4.331 21.583 33.963 1.00 93.94 93 ARG A O 1
ATOM 755 N N . PHE A 1 94 ? 4.351 19.344 34.151 1.00 94.44 94 PHE A N 1
ATOM 756 C CA . PHE A 1 94 ? 3.251 19.262 35.107 1.00 94.44 94 PHE A CA 1
ATOM 757 C C . PHE A 1 94 ? 3.774 19.081 36.529 1.00 94.44 94 PHE A C 1
ATOM 759 O O . PHE A 1 94 ? 4.731 18.347 36.759 1.00 94.44 94 PHE A O 1
ATOM 766 N N . VAL A 1 95 ? 3.121 19.744 37.482 1.00 94.19 95 VAL A N 1
ATOM 767 C CA . VAL A 1 95 ? 3.494 19.716 38.906 1.00 94.19 95 VAL A CA 1
ATOM 768 C C . VAL A 1 95 ? 2.901 18.524 39.664 1.00 94.19 95 VAL A C 1
ATOM 770 O O . VAL A 1 95 ? 3.320 18.239 40.782 1.00 94.19 95 VAL A O 1
ATOM 773 N N . SER A 1 96 ? 1.921 17.824 39.082 1.00 94.44 96 SER A N 1
ATOM 774 C CA . SER A 1 96 ? 1.283 16.647 39.679 1.00 94.44 96 SER A CA 1
ATOM 775 C C . SER A 1 96 ? 0.592 15.778 38.626 1.00 94.44 96 SER A C 1
ATOM 777 O O . SER A 1 96 ? 0.283 16.240 37.526 1.00 94.44 96 SER A O 1
ATOM 779 N N . ASN A 1 97 ? 0.284 14.526 38.985 1.00 89.88 97 ASN A N 1
ATOM 780 C CA . ASN A 1 97 ? -0.526 13.638 38.145 1.00 89.88 97 ASN A CA 1
ATOM 781 C C . ASN A 1 97 ? -1.935 14.193 37.902 1.00 89.88 97 ASN A C 1
ATOM 783 O O . ASN A 1 97 ? -2.491 13.979 36.829 1.00 89.88 97 ASN A O 1
ATOM 787 N N . ASP A 1 98 ? -2.517 14.900 38.870 1.00 92.50 98 ASP A N 1
ATOM 788 C CA . ASP A 1 98 ? -3.855 15.473 38.710 1.00 92.50 98 ASP A CA 1
ATOM 789 C C . ASP A 1 98 ? -3.848 16.643 37.721 1.00 92.50 98 ASP A C 1
ATOM 791 O O . ASP A 1 98 ? -4.727 16.702 36.868 1.00 92.50 98 ASP A O 1
ATOM 795 N N . ALA A 1 99 ? -2.784 17.456 37.705 1.00 93.69 99 ALA A N 1
ATOM 796 C CA . ALA A 1 99 ? -2.601 18.481 36.678 1.00 93.69 99 ALA A CA 1
ATOM 797 C C . ALA A 1 99 ? -2.544 17.877 35.261 1.00 93.69 99 ALA A C 1
ATOM 799 O O . ALA A 1 99 ? -3.128 18.431 34.329 1.00 93.69 99 ALA A O 1
ATOM 800 N N . VAL A 1 100 ? -1.904 16.708 35.097 1.00 92.62 100 VAL A N 1
ATOM 801 C CA . VAL A 1 100 ? -1.920 15.976 33.817 1.00 92.62 100 VAL A CA 1
ATOM 802 C C . VAL A 1 100 ? -3.333 15.515 33.467 1.00 92.62 100 VAL A C 1
ATOM 804 O O . VAL A 1 100 ? -3.784 15.720 32.342 1.00 92.62 100 VAL A O 1
ATOM 807 N N . LYS A 1 101 ? -4.045 14.892 34.417 1.00 92.62 101 LYS A N 1
ATOM 808 C CA . LYS A 1 101 ? -5.411 14.392 34.193 1.00 92.62 101 LYS A CA 1
ATOM 809 C C . LYS A 1 101 ? -6.353 15.513 33.781 1.00 92.62 101 LYS A C 1
ATOM 811 O O . LYS A 1 101 ? -7.171 15.301 32.891 1.00 92.62 101 LYS A O 1
ATOM 816 N N . ASP A 1 102 ? -6.248 16.670 34.420 1.00 93.44 102 ASP A N 1
ATOM 817 C CA . ASP A 1 102 ? -7.111 17.811 34.137 1.00 93.44 102 ASP A CA 1
ATOM 818 C C . ASP A 1 102 ? -6.786 18.416 32.772 1.00 93.44 102 ASP A C 1
ATOM 820 O O . ASP A 1 102 ? -7.693 18.563 31.963 1.00 93.44 102 ASP A O 1
ATOM 824 N N . SER A 1 103 ? -5.505 18.572 32.419 1.00 94.31 103 SER A N 1
ATOM 825 C CA . SER A 1 103 ? -5.121 18.998 31.061 1.00 94.31 103 SER A CA 1
ATOM 826 C C . SER A 1 103 ? -5.586 18.028 29.968 1.00 94.31 103 SER A C 1
ATOM 828 O O . SER A 1 103 ? -5.998 18.450 28.890 1.00 94.31 103 SER A O 1
ATOM 830 N N . VAL A 1 104 ? -5.560 16.718 30.235 1.00 93.44 104 VAL A N 1
ATOM 831 C CA . VAL A 1 104 ? -6.098 15.702 29.315 1.00 93.44 104 VAL A CA 1
ATOM 832 C C . VAL A 1 104 ? -7.617 15.833 29.171 1.00 93.44 104 VAL A C 1
ATOM 834 O O . VAL A 1 104 ? -8.130 15.777 28.054 1.00 93.44 104 VAL A O 1
ATOM 837 N N . LYS A 1 105 ? -8.350 16.014 30.278 1.00 93.56 105 LYS A N 1
ATOM 838 C CA . LYS A 1 105 ? -9.806 16.228 30.233 1.00 93.56 105 LYS A CA 1
ATOM 839 C C . LYS A 1 105 ? -10.146 17.508 29.479 1.00 93.56 105 LYS A C 1
ATOM 841 O O . LYS A 1 105 ? -11.040 17.470 28.642 1.00 93.56 105 LYS A O 1
ATOM 846 N N . ASP A 1 106 ? -9.439 18.598 29.755 1.00 93.75 106 ASP A N 1
ATOM 847 C CA . ASP A 1 106 ? -9.656 19.895 29.120 1.00 93.75 106 ASP A CA 1
ATOM 848 C C . ASP A 1 106 ? -9.422 19.805 27.616 1.00 93.75 106 ASP A C 1
ATOM 850 O O . ASP A 1 106 ? -10.296 20.199 26.847 1.00 93.75 106 ASP A O 1
ATOM 854 N N . TYR A 1 107 ? -8.311 19.189 27.193 1.00 93.56 107 TYR A N 1
ATOM 855 C CA . TYR A 1 107 ? -8.035 18.949 25.779 1.00 93.56 107 TYR A CA 1
ATOM 856 C C . TYR A 1 107 ? -9.199 18.228 25.097 1.00 93.56 107 TYR A C 1
ATOM 858 O O . TYR A 1 107 ? -9.678 18.690 24.064 1.00 93.56 107 TYR A O 1
ATOM 866 N N . LEU A 1 108 ? -9.674 17.122 25.679 1.00 90.81 108 LEU A N 1
ATOM 867 C CA . LEU A 1 108 ? -10.764 16.334 25.108 1.00 90.81 108 LEU A CA 1
ATOM 868 C C . LEU A 1 108 ? -12.093 17.109 25.110 1.00 90.81 108 LEU A C 1
ATOM 870 O O . LEU A 1 108 ? -12.793 17.140 24.100 1.00 90.81 108 LEU A O 1
ATOM 874 N N . ASN A 1 109 ? -12.443 17.775 26.206 1.00 91.12 109 ASN A N 1
ATOM 875 C CA . ASN A 1 109 ? -13.701 18.517 26.315 1.00 91.12 109 ASN A CA 1
ATOM 876 C C . ASN A 1 109 ? -13.763 19.735 25.380 1.00 91.12 109 ASN A C 1
ATOM 878 O O . ASN A 1 109 ? -14.855 20.159 25.017 1.00 91.12 109 ASN A O 1
ATOM 882 N N . GLN A 1 110 ? -12.612 20.293 24.997 1.00 93.44 110 GLN A N 1
ATOM 883 C CA . GLN A 1 110 ? -12.520 21.413 24.059 1.00 93.44 110 GLN A CA 1
ATOM 884 C C . GLN A 1 110 ? -12.592 20.985 22.587 1.00 93.44 110 GLN A C 1
ATOM 886 O O . GLN A 1 110 ? -12.716 21.848 21.719 1.00 93.44 110 GLN A O 1
ATOM 891 N N . GLN A 1 111 ? -12.491 19.687 22.277 1.00 90.19 111 GLN A N 1
ATOM 892 C CA . GLN A 1 111 ? -12.594 19.244 20.889 1.00 90.19 111 GLN A CA 1
ATOM 893 C C . GLN A 1 111 ? -14.046 19.340 20.394 1.00 90.19 111 GLN A C 1
ATOM 895 O O . GLN A 1 111 ? -14.964 18.952 21.123 1.00 90.19 111 GLN A O 1
ATOM 900 N N . PRO A 1 112 ? -14.267 19.813 19.157 1.00 88.00 112 PRO A N 1
ATOM 901 C CA . PRO A 1 112 ? -15.602 19.885 18.577 1.00 88.00 112 PRO A CA 1
ATOM 902 C C . PRO A 1 112 ? -16.147 18.475 18.292 1.00 88.00 112 PRO A C 1
ATOM 904 O O . PRO A 1 112 ? -15.385 17.508 18.235 1.00 88.00 112 PRO A O 1
ATOM 907 N N . THR A 1 113 ? -17.461 18.323 18.115 1.00 80.44 113 THR A N 1
ATOM 908 C CA . THR A 1 113 ? -18.091 17.002 17.921 1.00 80.44 113 THR A CA 1
ATOM 909 C C . THR A 1 113 ? -17.492 16.265 16.718 1.00 80.44 113 THR A C 1
ATOM 911 O O . THR A 1 113 ? -17.188 15.075 16.815 1.00 80.44 113 THR A O 1
ATOM 914 N N . GLU A 1 114 ? -17.182 16.993 15.645 1.00 76.31 114 GLU A N 1
ATOM 915 C CA . GLU A 1 114 ? -16.565 16.512 14.404 1.00 76.31 114 GLU A CA 1
ATOM 916 C C . GLU A 1 114 ? -15.203 15.843 14.644 1.00 76.31 114 GLU A C 1
ATOM 918 O O . GLU A 1 114 ? -14.801 14.943 13.909 1.00 76.31 114 GLU A O 1
ATOM 923 N N . TYR A 1 115 ? -14.488 16.224 15.708 1.00 77.81 115 TYR A N 1
ATOM 924 C CA . TYR A 1 115 ? -13.235 15.576 16.096 1.00 77.81 115 TYR A CA 1
ATOM 925 C C . TYR A 1 115 ? -13.444 14.108 16.489 1.00 77.81 115 TYR A C 1
ATOM 927 O O . TYR A 1 115 ? -12.588 13.266 16.209 1.00 77.81 115 TYR A O 1
ATOM 935 N N . TYR A 1 116 ? -14.573 13.808 17.134 1.00 74.44 116 TYR A N 1
ATOM 936 C CA . TYR A 1 116 ? -14.966 12.468 17.582 1.00 74.44 116 TYR A CA 1
ATOM 937 C C . TYR A 1 116 ? -15.864 11.740 16.580 1.00 74.44 116 TYR A C 1
ATOM 939 O O . TYR A 1 116 ? -15.972 10.511 16.609 1.00 74.44 116 TYR A O 1
ATOM 947 N N . GLU A 1 117 ? -16.543 12.504 15.729 1.00 62.00 117 GLU A N 1
ATOM 948 C CA . GLU A 1 117 ? -17.331 12.014 14.602 1.00 62.00 117 GLU A CA 1
ATOM 949 C C . GLU A 1 117 ? -16.499 11.788 13.348 1.00 62.00 117 GLU A C 1
ATOM 951 O O . GLU A 1 117 ? -17.037 11.233 12.397 1.00 62.00 117 GLU A O 1
ATOM 956 N N . MET A 1 118 ? -15.203 12.133 13.345 1.00 59.06 118 MET A N 1
ATOM 957 C CA . MET A 1 118 ? -14.243 11.538 12.419 1.00 59.06 118 MET A CA 1
ATOM 958 C C . MET A 1 118 ? -14.298 10.021 12.604 1.00 59.06 118 MET A C 1
ATOM 960 O O . MET A 1 118 ? -13.605 9.430 13.435 1.00 59.06 118 MET A O 1
ATOM 964 N N . GLU A 1 119 ? -15.202 9.395 11.862 1.00 55.28 119 GLU A N 1
ATOM 965 C CA . GLU A 1 119 ? -15.325 7.961 11.818 1.00 55.28 119 GLU A CA 1
ATOM 966 C C . GLU A 1 119 ? -14.042 7.438 11.182 1.00 55.28 119 GLU A C 1
ATOM 968 O O . GLU A 1 119 ? -13.536 7.988 10.198 1.00 55.28 119 GLU A O 1
ATOM 973 N N . ILE A 1 120 ? -13.501 6.365 11.756 1.00 58.81 120 ILE A N 1
ATOM 974 C CA . ILE A 1 120 ? -12.588 5.513 11.005 1.00 58.81 120 ILE A CA 1
ATOM 975 C C . ILE A 1 120 ? -13.440 4.933 9.885 1.00 58.81 120 ILE A C 1
ATOM 977 O O . ILE A 1 120 ? -14.199 3.988 10.084 1.00 58.81 120 ILE A O 1
ATOM 981 N N . THR A 1 121 ? -13.399 5.608 8.748 1.00 64.62 121 THR A N 1
ATOM 982 C CA . THR A 1 121 ? -14.187 5.285 7.562 1.00 64.62 121 THR A CA 1
ATOM 983 C C . THR A 1 121 ? -13.548 4.143 6.793 1.00 64.62 121 THR A C 1
ATOM 985 O O . THR A 1 121 ? -14.252 3.361 6.164 1.00 64.62 121 THR A O 1
ATOM 988 N N . TRP A 1 122 ? -12.225 4.009 6.905 1.00 73.19 122 TRP A N 1
ATOM 989 C CA . TRP A 1 122 ? -11.437 3.062 6.136 1.00 73.19 122 TRP A CA 1
ATOM 990 C C . TRP A 1 122 ? -10.429 2.350 7.028 1.00 73.19 122 TRP A C 1
ATOM 992 O O . TRP A 1 122 ? -9.697 2.979 7.795 1.00 73.19 122 TRP A O 1
ATOM 1002 N N . LEU A 1 123 ? -10.385 1.028 6.895 1.00 77.25 123 LEU A N 1
ATOM 1003 C CA . LEU A 1 123 ? -9.272 0.213 7.351 1.00 77.25 123 LEU A CA 1
ATOM 1004 C C . LEU A 1 123 ? -8.279 0.096 6.195 1.00 77.25 123 LEU A C 1
ATOM 1006 O O . LEU A 1 123 ? -8.653 -0.330 5.104 1.00 77.25 123 LEU A O 1
ATOM 1010 N N . VAL A 1 124 ? -7.030 0.495 6.427 1.00 83.00 124 VAL A N 1
ATOM 1011 C CA . VAL A 1 124 ? -5.989 0.517 5.395 1.00 83.00 124 VAL A CA 1
ATOM 1012 C C . VAL A 1 124 ? -4.942 -0.539 5.718 1.00 83.00 124 VAL A C 1
ATOM 1014 O O . VAL A 1 124 ? -4.337 -0.505 6.789 1.00 83.00 124 VAL A O 1
ATOM 1017 N N . TYR A 1 125 ? -4.712 -1.452 4.777 1.00 86.81 125 TYR A N 1
ATOM 1018 C CA . TYR A 1 125 ? -3.645 -2.445 4.851 1.00 86.81 125 TYR A CA 1
ATOM 1019 C C . TYR A 1 125 ? -2.476 -2.018 3.962 1.00 86.81 125 TYR A C 1
ATOM 1021 O O . TYR A 1 125 ? -2.645 -1.822 2.760 1.00 86.81 125 TYR A O 1
ATOM 1029 N N . PHE A 1 126 ? -1.286 -1.903 4.552 1.00 87.06 126 PHE A N 1
ATOM 1030 C CA . PHE A 1 126 ? -0.031 -1.788 3.810 1.00 87.06 126 PHE A CA 1
ATOM 1031 C C . PHE A 1 126 ? 0.586 -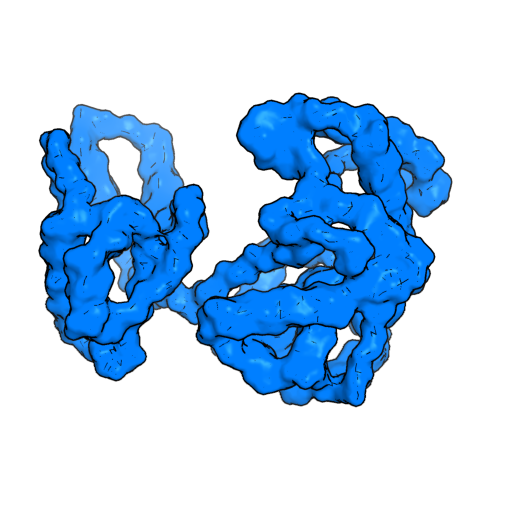3.179 3.716 1.00 87.06 126 PHE A C 1
ATOM 1033 O O . PHE A 1 126 ? 1.053 -3.718 4.719 1.00 87.06 126 PHE A O 1
ATOM 1040 N N . VAL A 1 127 ? 0.527 -3.770 2.526 1.00 89.44 127 VAL A N 1
ATOM 1041 C CA . VAL A 1 127 ? 0.960 -5.149 2.289 1.00 89.44 127 VAL A CA 1
ATOM 1042 C C . VAL A 1 127 ? 2.358 -5.131 1.683 1.00 89.44 127 VAL A C 1
ATOM 1044 O O . VAL A 1 127 ? 2.566 -4.565 0.610 1.00 89.44 127 VAL A O 1
ATOM 1047 N N . ASP A 1 128 ? 3.313 -5.763 2.363 1.00 90.88 128 ASP A N 1
ATOM 1048 C CA . ASP A 1 128 ? 4.605 -6.083 1.767 1.00 90.88 128 ASP A CA 1
ATOM 1049 C C . ASP A 1 128 ? 4.410 -7.257 0.795 1.00 90.88 128 ASP A C 1
ATOM 1051 O O . ASP A 1 128 ? 3.895 -8.308 1.176 1.00 90.88 128 ASP A O 1
ATOM 1055 N N . PHE A 1 129 ? 4.825 -7.118 -0.463 1.00 93.44 129 PHE A N 1
ATOM 1056 C CA . PHE A 1 129 ? 4.864 -8.266 -1.373 1.00 93.44 129 PHE A CA 1
ATOM 1057 C C . PHE A 1 129 ? 5.855 -9.324 -0.888 1.00 93.44 129 PHE A C 1
ATOM 1059 O O . PHE A 1 129 ? 6.799 -9.001 -0.163 1.00 93.44 129 PHE A O 1
ATOM 1066 N N . ARG A 1 130 ? 5.727 -10.576 -1.362 1.00 94.12 130 ARG A N 1
ATOM 1067 C CA . ARG A 1 130 ? 6.832 -11.541 -1.242 1.00 94.12 130 ARG A CA 1
ATOM 1068 C C . ARG A 1 130 ? 8.149 -10.882 -1.658 1.00 94.12 130 ARG A C 1
ATOM 1070 O O . ARG A 1 130 ? 8.179 -9.980 -2.505 1.00 94.12 130 ARG A O 1
ATOM 1077 N N . ASN A 1 131 ? 9.248 -11.323 -1.060 1.00 91.62 131 ASN A N 1
ATOM 1078 C CA . ASN A 1 131 ? 10.574 -10.725 -1.221 1.00 91.62 131 ASN A CA 1
ATOM 1079 C C . ASN A 1 131 ? 10.729 -9.290 -0.694 1.00 91.62 131 ASN A C 1
ATOM 1081 O O . ASN A 1 131 ? 11.807 -8.738 -0.887 1.00 91.62 131 ASN A O 1
ATOM 1085 N N . HIS A 1 132 ? 9.727 -8.693 -0.043 1.00 88.94 132 HIS A N 1
ATOM 1086 C CA . HIS A 1 132 ? 9.800 -7.348 0.531 1.00 88.94 132 HIS A CA 1
ATOM 1087 C C . HIS A 1 132 ? 9.468 -7.378 2.023 1.00 88.94 132 HIS A C 1
ATOM 1089 O O . HIS A 1 132 ? 8.597 -8.127 2.456 1.00 88.94 132 HIS A O 1
ATOM 1095 N N . GLY A 1 133 ? 10.156 -6.533 2.794 1.00 84.44 133 GLY A N 1
ATOM 1096 C CA . GLY A 1 133 ? 9.854 -6.288 4.202 1.00 84.44 133 GLY A CA 1
ATOM 1097 C C . GLY A 1 133 ? 9.779 -7.571 5.026 1.00 84.44 133 GLY A C 1
ATOM 1098 O O . GLY A 1 133 ? 10.752 -8.325 5.082 1.00 84.44 133 GLY A O 1
ATOM 1099 N N . GLU A 1 134 ? 8.633 -7.790 5.669 1.00 83.25 134 GLU A N 1
ATOM 1100 C CA . GLU A 1 134 ? 8.402 -8.949 6.545 1.00 83.25 134 GLU A CA 1
ATOM 1101 C C . GLU A 1 134 ? 7.735 -10.138 5.831 1.00 83.25 134 GLU A C 1
ATOM 1103 O O . GLU A 1 134 ? 7.553 -11.198 6.433 1.00 83.25 134 GLU A O 1
ATOM 1108 N N . SER A 1 135 ? 7.381 -9.994 4.553 1.00 90.19 135 SER A N 1
ATOM 1109 C CA . SER A 1 135 ? 6.743 -11.064 3.788 1.00 90.19 135 SER A CA 1
ATOM 1110 C C . SER A 1 135 ? 7.737 -12.164 3.383 1.00 90.19 135 SER A C 1
ATOM 1112 O O . SER A 1 135 ? 8.944 -11.914 3.261 1.00 90.19 135 SER A O 1
ATOM 1114 N N . PRO A 1 136 ? 7.258 -13.402 3.141 1.00 90.88 136 PRO A N 1
ATOM 1115 C CA . PRO A 1 136 ? 8.114 -14.529 2.782 1.00 90.88 136 PRO A CA 1
ATOM 1116 C C . PRO A 1 136 ? 9.004 -14.260 1.563 1.00 90.88 136 PRO A C 1
ATOM 1118 O O . PRO A 1 136 ? 8.642 -13.524 0.642 1.00 90.88 136 PRO A O 1
ATOM 1121 N N . ARG A 1 137 ? 10.178 -14.896 1.533 1.00 90.88 137 ARG A N 1
ATOM 1122 C CA . ARG A 1 137 ? 11.103 -14.845 0.391 1.00 90.88 137 ARG A CA 1
ATOM 1123 C C . ARG A 1 137 ? 10.866 -16.023 -0.555 1.00 90.88 137 ARG A C 1
ATOM 1125 O O . ARG A 1 137 ? 10.564 -17.122 -0.103 1.00 90.88 137 ARG A O 1
ATOM 1132 N N . SER A 1 138 ? 11.035 -15.793 -1.855 1.00 92.94 138 SER A N 1
ATOM 1133 C CA . SER A 1 138 ? 10.911 -16.797 -2.918 1.00 92.94 138 SER A CA 1
ATOM 1134 C C . SER A 1 138 ? 11.777 -16.425 -4.124 1.00 92.94 138 SER A C 1
ATOM 1136 O O . SER A 1 138 ? 11.988 -15.244 -4.400 1.00 92.94 138 SER A O 1
ATOM 1138 N N . ASP A 1 139 ? 12.240 -17.420 -4.877 1.00 90.25 139 ASP A N 1
ATOM 1139 C CA . ASP A 1 139 ? 12.901 -17.195 -6.169 1.00 90.25 139 ASP A CA 1
ATOM 1140 C C . ASP A 1 139 ? 11.904 -16.840 -7.284 1.00 90.25 139 ASP A C 1
ATOM 1142 O O . ASP A 1 139 ? 12.290 -16.287 -8.316 1.00 90.25 139 ASP A O 1
ATOM 1146 N N . GLU A 1 140 ? 10.622 -17.161 -7.094 1.00 91.44 140 GLU A N 1
ATOM 1147 C CA . GLU A 1 140 ? 9.569 -16.897 -8.067 1.00 91.44 140 GLU A CA 1
ATOM 1148 C C . GLU A 1 140 ? 8.996 -15.489 -7.886 1.00 91.44 140 GLU A C 1
ATOM 1150 O O . GLU A 1 140 ? 8.449 -15.143 -6.831 1.00 91.44 140 GLU A O 1
ATOM 1155 N N . TYR A 1 141 ? 9.117 -14.678 -8.940 1.00 92.19 141 TYR A N 1
ATOM 1156 C CA . TYR A 1 141 ? 8.743 -13.269 -8.923 1.00 92.19 141 TYR A CA 1
ATOM 1157 C C . TYR A 1 141 ? 8.178 -12.832 -10.285 1.00 92.19 141 TYR A C 1
ATOM 1159 O O . TYR A 1 141 ? 8.899 -12.427 -11.201 1.00 92.19 141 TYR A O 1
ATOM 1167 N N . THR A 1 142 ? 6.861 -12.966 -10.424 1.00 92.25 142 THR A N 1
ATOM 1168 C CA . THR A 1 142 ? 6.063 -12.602 -11.607 1.00 92.25 142 THR A CA 1
ATOM 1169 C C . THR A 1 142 ? 4.826 -11.816 -11.171 1.00 92.25 142 THR A C 1
ATOM 1171 O O . THR A 1 142 ? 4.445 -11.852 -10.000 1.00 92.25 142 THR A O 1
ATOM 1174 N N . ILE A 1 143 ? 4.172 -11.103 -12.092 1.00 92.88 143 ILE A N 1
ATOM 1175 C CA . ILE A 1 143 ? 2.925 -10.390 -11.763 1.00 92.88 143 ILE A CA 1
ATOM 1176 C C . ILE A 1 143 ? 1.843 -11.361 -11.276 1.00 92.88 143 ILE A C 1
ATOM 1178 O O . ILE A 1 143 ? 1.151 -11.052 -10.308 1.00 92.88 143 ILE A O 1
ATOM 1182 N N . ASP A 1 144 ? 1.743 -12.542 -11.887 1.00 94.38 144 ASP A N 1
ATOM 1183 C CA . ASP A 1 144 ? 0.717 -13.534 -11.551 1.00 94.38 144 ASP A CA 1
ATOM 1184 C C . ASP A 1 144 ? 0.858 -14.047 -10.119 1.00 94.38 144 ASP A C 1
ATOM 1186 O O . ASP A 1 144 ? -0.140 -14.128 -9.399 1.00 94.38 144 ASP A O 1
ATOM 1190 N N . VAL A 1 145 ? 2.087 -14.332 -9.673 1.00 95.69 145 VAL A N 1
ATOM 1191 C CA . VAL A 1 145 ? 2.310 -14.803 -8.299 1.00 95.69 145 VAL A CA 1
ATOM 1192 C C . VAL A 1 145 ? 2.131 -13.695 -7.269 1.00 95.69 145 VAL A C 1
ATOM 1194 O O . VAL A 1 145 ? 1.562 -13.946 -6.214 1.00 95.69 145 VAL A O 1
ATOM 1197 N N . LEU A 1 146 ? 2.532 -12.459 -7.586 1.00 96.00 146 LEU A N 1
ATOM 1198 C CA . LEU A 1 146 ? 2.291 -11.304 -6.715 1.00 96.00 146 LEU A CA 1
ATOM 1199 C C . LEU A 1 146 ? 0.796 -11.008 -6.570 1.00 96.00 146 LEU A C 1
ATOM 1201 O O . LEU A 1 146 ? 0.322 -10.690 -5.484 1.00 96.00 146 LEU A O 1
ATOM 1205 N N . LYS A 1 147 ? 0.040 -11.134 -7.662 1.00 96.31 147 LYS A N 1
ATOM 1206 C CA . LYS A 1 147 ? -1.421 -11.034 -7.648 1.00 96.31 147 LYS A CA 1
ATOM 1207 C C . LYS A 1 147 ? -2.041 -12.162 -6.831 1.00 96.31 147 LYS A C 1
ATOM 1209 O O . LYS A 1 147 ? -2.968 -11.896 -6.073 1.00 96.31 147 LYS A O 1
ATOM 1214 N N . GLY A 1 148 ? -1.515 -13.382 -6.960 1.00 97.31 148 GLY A N 1
ATOM 1215 C CA . GLY A 1 148 ? -1.904 -14.532 -6.144 1.00 97.31 148 GLY A CA 1
ATOM 1216 C C . GLY A 1 148 ? -1.740 -14.274 -4.645 1.00 97.31 148 GLY A C 1
ATOM 1217 O O . GLY A 1 148 ? -2.681 -14.517 -3.901 1.00 97.31 148 GLY A O 1
ATOM 1218 N N . ASP A 1 149 ? -0.616 -13.686 -4.222 1.00 97.75 149 ASP A N 1
ATOM 1219 C CA . ASP A 1 149 ? -0.390 -13.323 -2.812 1.00 97.75 149 ASP A CA 1
ATOM 1220 C C . ASP A 1 149 ? -1.433 -12.326 -2.294 1.00 97.75 149 ASP A C 1
ATOM 1222 O O . ASP A 1 149 ? -1.910 -12.438 -1.167 1.00 97.75 149 ASP A O 1
ATOM 1226 N N . VAL A 1 150 ? -1.794 -11.328 -3.110 1.00 97.56 150 VAL A N 1
ATOM 1227 C CA . VAL A 1 150 ? -2.828 -10.352 -2.736 1.00 97.56 150 VAL A CA 1
ATOM 1228 C C . VAL A 1 150 ? -4.200 -11.026 -2.661 1.00 97.56 150 VAL A C 1
ATOM 1230 O O . VAL A 1 150 ? -4.953 -10.755 -1.732 1.00 97.56 150 VAL A O 1
ATOM 1233 N N . GLU A 1 151 ? -4.531 -11.908 -3.607 1.00 97.88 151 GLU A N 1
ATOM 1234 C CA . GLU A 1 151 ? -5.778 -12.684 -3.587 1.00 97.88 151 GLU A CA 1
ATOM 1235 C C . GLU A 1 151 ? -5.872 -13.552 -2.321 1.00 97.88 151 GLU A C 1
ATOM 1237 O O . GLU A 1 151 ? -6.882 -13.491 -1.619 1.00 97.88 151 GLU A O 1
ATOM 1242 N N . GLU A 1 152 ? -4.808 -14.284 -1.984 1.00 96.88 152 GLU A N 1
ATOM 1243 C CA . GLU A 1 152 ? -4.704 -15.090 -0.760 1.00 96.88 152 GLU A CA 1
ATOM 1244 C C . GLU A 1 152 ? -4.863 -14.225 0.496 1.00 96.88 152 GLU A C 1
ATOM 1246 O O . GLU A 1 152 ? -5.709 -14.513 1.343 1.00 96.88 152 GLU A O 1
ATOM 1251 N N . PHE A 1 153 ? -4.152 -13.094 0.570 1.00 95.44 153 PHE A N 1
ATOM 1252 C CA . PHE A 1 153 ? -4.263 -12.149 1.680 1.00 95.44 153 PHE A CA 1
ATOM 1253 C C . PHE A 1 153 ? -5.706 -11.670 1.903 1.00 95.44 153 PHE A C 1
ATOM 1255 O O . PHE A 1 153 ? -6.173 -11.622 3.046 1.00 95.44 153 PHE A O 1
ATOM 1262 N N . LEU A 1 154 ? -6.423 -11.316 0.830 1.00 95.12 154 LEU A N 1
ATOM 1263 C CA . LEU A 1 154 ? -7.811 -10.855 0.912 1.00 95.12 154 LEU A CA 1
ATOM 1264 C C . LEU A 1 154 ? -8.753 -11.961 1.402 1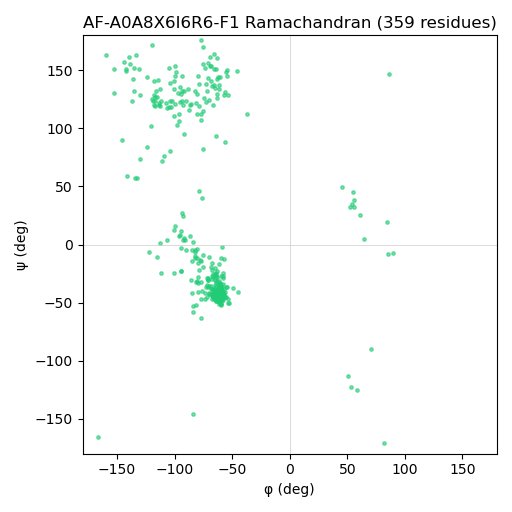.00 95.12 154 LEU A C 1
ATOM 1266 O O . LEU A 1 154 ? -9.646 -11.690 2.208 1.00 95.12 154 LEU A O 1
ATOM 1270 N N . LEU A 1 155 ? -8.549 -13.201 0.951 1.00 94.12 155 LEU A N 1
ATOM 1271 C CA . LEU A 1 155 ? -9.338 -14.353 1.388 1.00 94.12 155 LEU A CA 1
ATOM 1272 C C . LEU A 1 155 ? -9.107 -14.662 2.873 1.00 94.12 155 LEU A C 1
ATOM 1274 O O . LEU A 1 155 ? -10.078 -14.792 3.624 1.00 94.12 155 LEU A O 1
ATOM 1278 N N . ASP A 1 156 ? -7.850 -14.692 3.311 1.00 90.62 156 ASP A N 1
ATOM 1279 C CA . ASP A 1 156 ? -7.472 -14.978 4.698 1.00 90.62 156 ASP A CA 1
ATOM 1280 C C . ASP A 1 156 ? -8.021 -13.938 5.678 1.00 90.62 156 ASP A C 1
ATOM 1282 O O . ASP A 1 156 ? -8.509 -14.276 6.762 1.00 90.62 156 ASP A O 1
ATOM 1286 N N . HIS A 1 157 ? -8.020 -12.666 5.273 1.00 85.81 157 HIS A N 1
ATOM 1287 C CA . HIS A 1 157 ? -8.560 -11.567 6.074 1.00 85.81 157 HIS A CA 1
ATOM 1288 C C . HIS A 1 157 ? -10.073 -11.385 5.915 1.00 85.81 157 HIS A C 1
ATOM 1290 O O . HIS A 1 157 ? -10.640 -10.479 6.526 1.00 85.81 157 HIS A O 1
ATOM 1296 N N . LYS A 1 158 ? -10.743 -12.245 5.132 1.00 87.25 158 LYS A N 1
ATOM 1297 C CA . LYS A 1 158 ? -12.189 -12.186 4.865 1.00 87.25 158 LYS A CA 1
ATOM 1298 C C . LYS A 1 158 ? -12.616 -10.819 4.326 1.00 87.25 158 LYS A C 1
ATOM 1300 O O . LYS A 1 158 ? -13.624 -10.256 4.749 1.00 87.25 158 LYS A O 1
ATOM 1305 N N . LEU A 1 159 ? -11.842 -10.299 3.377 1.00 90.06 159 LEU A N 1
ATOM 1306 C CA . LEU A 1 159 ? -12.066 -9.033 2.688 1.00 90.06 159 LEU A CA 1
ATOM 1307 C C . LEU A 1 159 ? -12.607 -9.326 1.279 1.00 90.06 159 LEU A C 1
ATOM 1309 O O . LEU A 1 159 ? -11.843 -9.328 0.315 1.00 90.06 159 LEU A O 1
ATOM 1313 N N . PRO A 1 160 ? -13.918 -9.605 1.125 1.00 89.56 160 PRO A N 1
ATOM 1314 C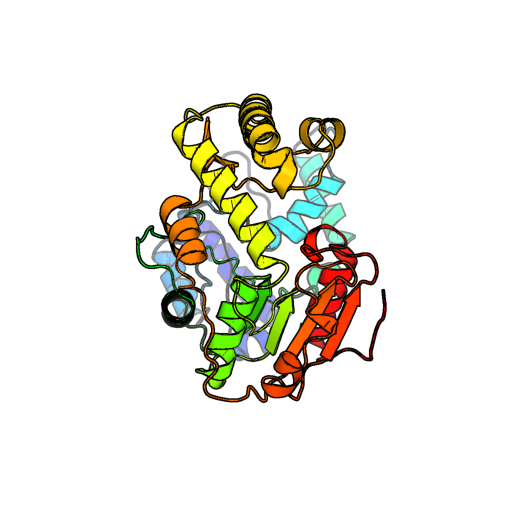 CA . PRO A 1 160 ? -14.477 -10.065 -0.146 1.00 89.56 160 PRO A CA 1
ATOM 1315 C C . PRO A 1 160 ? -14.436 -8.996 -1.239 1.00 89.56 160 PRO A C 1
ATOM 1317 O O . PRO A 1 160 ? -14.528 -9.334 -2.414 1.00 89.56 160 PRO A O 1
ATOM 1320 N N . LYS A 1 161 ? -14.347 -7.717 -0.856 1.00 93.69 161 LYS A N 1
ATOM 1321 C CA . LYS A 1 161 ? -14.311 -6.586 -1.775 1.00 93.69 161 LYS A CA 1
ATOM 1322 C C . LYS A 1 161 ? -13.570 -5.409 -1.147 1.00 93.69 161 LYS A C 1
ATOM 1324 O O . LYS A 1 161 ? -13.859 -5.051 -0.007 1.00 93.69 161 LYS A O 1
ATOM 1329 N N . VAL A 1 162 ? -12.616 -4.827 -1.875 1.00 96.00 162 VAL A N 1
ATOM 1330 C CA . VAL A 1 162 ? -11.729 -3.768 -1.364 1.00 96.00 162 VAL A CA 1
ATOM 1331 C C . VAL A 1 162 ? -11.482 -2.658 -2.380 1.00 96.00 162 VAL A C 1
ATOM 1333 O O . VAL A 1 162 ? -11.633 -2.843 -3.587 1.00 96.00 162 VAL A O 1
ATOM 1336 N N . ILE A 1 163 ? -11.035 -1.503 -1.894 1.00 97.06 163 ILE A N 1
ATOM 1337 C CA . ILE A 1 163 ? -10.401 -0.484 -2.732 1.00 97.06 163 ILE A CA 1
ATOM 1338 C C . ILE A 1 163 ? -8.914 -0.823 -2.829 1.00 97.06 163 ILE A C 1
ATOM 1340 O O . ILE A 1 163 ? -8.229 -0.889 -1.810 1.00 97.06 163 ILE A O 1
ATOM 1344 N N . LEU A 1 164 ? -8.414 -1.036 -4.046 1.00 97.56 164 LEU A N 1
ATOM 1345 C CA . LEU A 1 164 ? -7.001 -1.332 -4.281 1.00 97.56 164 LEU A CA 1
ATOM 1346 C C . LEU A 1 164 ? -6.249 -0.067 -4.670 1.00 97.56 164 LEU A C 1
ATOM 1348 O O . LEU A 1 164 ? -6.653 0.642 -5.590 1.00 97.56 164 LEU A O 1
ATOM 1352 N N . VAL A 1 165 ? -5.123 0.172 -4.005 1.00 97.62 165 VAL A N 1
ATOM 1353 C CA . VAL A 1 165 ? -4.190 1.254 -4.330 1.00 97.62 165 VAL A CA 1
ATOM 1354 C C . VAL A 1 165 ? -2.847 0.635 -4.674 1.00 97.62 165 VAL A C 1
ATOM 1356 O O . VAL A 1 165 ? -2.302 -0.136 -3.887 1.00 97.62 165 VAL A O 1
ATOM 1359 N N . GLY A 1 166 ? -2.315 0.954 -5.850 1.00 96.69 166 GLY A N 1
ATOM 1360 C CA . GLY A 1 166 ? -1.054 0.396 -6.321 1.00 96.69 166 GLY A CA 1
ATOM 1361 C C . GLY A 1 166 ? -0.156 1.445 -6.961 1.00 96.69 166 GLY A C 1
ATOM 1362 O O . GLY A 1 166 ? -0.536 2.072 -7.948 1.00 96.69 166 GLY A O 1
ATOM 1363 N N . HIS A 1 167 ? 1.065 1.579 -6.442 1.00 94.75 167 HIS A N 1
ATOM 1364 C CA . HIS A 1 167 ? 2.137 2.376 -7.043 1.00 94.75 167 HIS A CA 1
ATOM 1365 C C . HIS A 1 167 ? 3.054 1.502 -7.893 1.00 94.75 167 HIS A C 1
ATOM 1367 O O . HIS A 1 167 ? 3.435 0.417 -7.457 1.00 94.75 167 HIS A O 1
ATOM 1373 N N . SER A 1 168 ? 3.427 1.956 -9.092 1.00 91.19 168 SER A N 1
ATOM 1374 C CA . SER A 1 168 ? 4.446 1.300 -9.926 1.00 91.19 168 SER A CA 1
ATOM 1375 C C . SER A 1 168 ? 4.189 -0.209 -10.112 1.00 91.19 168 SER A C 1
ATOM 1377 O O . SER A 1 168 ? 3.178 -0.593 -10.707 1.00 91.19 168 SER A O 1
ATOM 1379 N N . LEU A 1 169 ? 5.042 -1.088 -9.575 1.00 90.88 169 LEU A N 1
ATOM 1380 C CA . LEU A 1 169 ? 4.823 -2.537 -9.571 1.00 90.88 169 LEU A CA 1
ATOM 1381 C C . LEU A 1 169 ? 3.512 -2.937 -8.875 1.00 90.88 169 LEU A C 1
ATOM 1383 O O . LEU A 1 169 ? 2.762 -3.751 -9.409 1.00 90.88 169 LEU A O 1
ATOM 1387 N N . GLY A 1 170 ? 3.191 -2.319 -7.738 1.00 94.44 170 GLY A N 1
ATOM 1388 C CA . GLY A 1 170 ? 1.908 -2.510 -7.063 1.00 94.44 170 GLY A CA 1
ATOM 1389 C C . GLY A 1 170 ? 0.725 -2.089 -7.933 1.00 94.44 170 GLY A C 1
ATOM 1390 O O . GLY A 1 170 ? -0.311 -2.745 -7.917 1.00 94.44 170 GLY A O 1
ATOM 1391 N N . GLY A 1 171 ? 0.899 -1.065 -8.775 1.00 95.50 171 GLY A N 1
ATOM 1392 C CA . GLY A 1 171 ? -0.094 -0.674 -9.777 1.00 95.50 171 GLY A CA 1
ATOM 1393 C C . GLY A 1 171 ? -0.344 -1.776 -10.807 1.00 95.50 171 GLY A C 1
ATOM 1394 O O . GLY A 1 171 ? -1.492 -2.043 -11.149 1.00 95.50 171 GLY A O 1
ATOM 1395 N N . LYS A 1 172 ? 0.703 -2.484 -11.253 1.00 94.19 172 LYS A N 1
ATOM 1396 C CA . LYS A 1 172 ? 0.559 -3.635 -12.160 1.00 94.19 172 LYS A CA 1
ATOM 1397 C C . LYS A 1 172 ? -0.205 -4.775 -11.504 1.00 94.19 172 LYS A C 1
ATOM 1399 O O . LYS A 1 172 ? -1.163 -5.269 -12.087 1.00 94.19 172 LYS A O 1
ATOM 1404 N N . VAL A 1 173 ? 0.177 -5.146 -10.287 1.00 96.31 173 VAL A N 1
ATOM 1405 C CA . VAL A 1 173 ? -0.499 -6.204 -9.523 1.00 96.31 173 VAL A CA 1
ATOM 1406 C C . VAL A 1 173 ? -1.976 -5.858 -9.304 1.00 96.31 173 VAL A C 1
ATOM 1408 O O . VAL A 1 173 ? -2.845 -6.679 -9.590 1.00 96.31 173 VAL A O 1
ATOM 1411 N N . ALA A 1 174 ? -2.275 -4.618 -8.905 1.00 97.69 174 ALA A N 1
ATOM 1412 C CA . ALA A 1 174 ? -3.643 -4.145 -8.708 1.00 97.69 174 ALA A CA 1
ATOM 1413 C C . ALA A 1 174 ? -4.460 -4.140 -10.014 1.00 97.69 174 ALA A C 1
ATOM 1415 O O . ALA A 1 174 ? -5.607 -4.579 -10.023 1.00 97.69 174 ALA A O 1
ATOM 1416 N N . MET A 1 175 ? -3.861 -3.709 -11.132 1.00 97.62 175 MET A N 1
ATOM 1417 C CA . MET A 1 175 ? -4.477 -3.782 -12.462 1.00 97.62 175 MET A CA 1
ATOM 1418 C C . MET A 1 175 ? -4.791 -5.228 -12.877 1.00 97.62 175 MET A C 1
ATOM 1420 O O . MET A 1 175 ? -5.873 -5.479 -13.403 1.00 97.62 175 MET A O 1
ATOM 1424 N N . GLN A 1 176 ? -3.877 -6.176 -12.630 1.00 97.19 176 GLN A N 1
ATOM 1425 C CA . GLN A 1 176 ? -4.089 -7.595 -12.942 1.00 97.19 176 GLN A CA 1
ATOM 1426 C C . GLN A 1 176 ? -5.247 -8.170 -12.120 1.00 97.19 176 GLN A C 1
ATOM 1428 O O . GLN A 1 176 ? -6.150 -8.789 -12.680 1.00 97.19 176 GLN A O 1
ATOM 1433 N N . LEU A 1 177 ? -5.257 -7.909 -10.807 1.00 97.88 177 LEU A N 1
ATOM 1434 C CA . LEU A 1 177 ? -6.312 -8.379 -9.913 1.00 97.88 177 LEU A CA 1
ATOM 1435 C C . LEU A 1 177 ? -7.678 -7.797 -10.295 1.00 97.88 177 LEU A C 1
ATOM 1437 O O . LEU A 1 177 ? -8.654 -8.535 -10.358 1.00 97.88 177 LEU A O 1
ATOM 1441 N N . ALA A 1 178 ? -7.744 -6.501 -10.614 1.00 98.12 178 ALA A N 1
ATOM 1442 C CA . ALA A 1 178 ? -8.987 -5.849 -11.020 1.00 98.12 178 ALA A CA 1
ATOM 1443 C C . ALA A 1 178 ? -9.567 -6.436 -12.315 1.00 98.12 178 ALA A C 1
ATOM 1445 O O . ALA A 1 178 ? -10.776 -6.626 -12.411 1.00 98.12 178 ALA A O 1
ATOM 1446 N N . VAL A 1 179 ? -8.726 -6.755 -13.302 1.00 97.88 179 VAL A N 1
ATOM 1447 C CA . VAL A 1 179 ? -9.188 -7.344 -14.568 1.00 97.88 179 VAL A CA 1
ATOM 1448 C C . VAL A 1 179 ? -9.595 -8.812 -14.407 1.00 97.88 179 VAL A C 1
ATOM 1450 O O . VAL A 1 179 ? -10.602 -9.226 -14.975 1.00 97.88 179 VAL A O 1
ATOM 1453 N N . GLU A 1 180 ? -8.840 -9.613 -13.653 1.00 97.44 180 GLU A N 1
ATOM 1454 C CA . GLU A 1 180 ? -9.130 -11.047 -13.498 1.00 97.44 180 GLU A CA 1
ATOM 1455 C C . GLU A 1 180 ? -10.218 -11.357 -12.467 1.00 97.44 1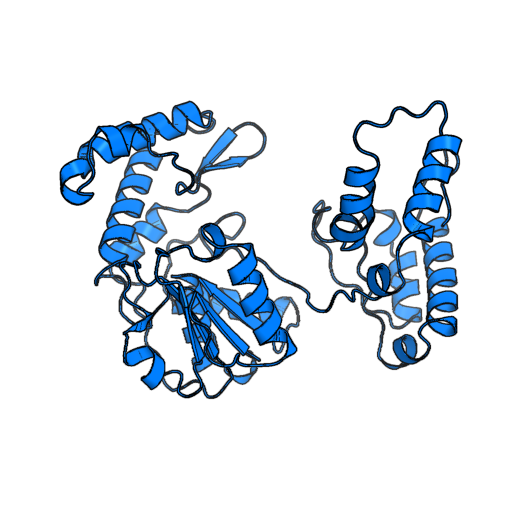80 GLU A C 1
ATOM 1457 O O . GLU A 1 180 ? -10.930 -12.354 -12.600 1.00 97.44 180 GLU A O 1
ATOM 1462 N N . LYS A 1 181 ? -10.320 -10.539 -11.417 1.00 97.38 181 LYS A N 1
ATOM 1463 C CA . LYS A 1 181 ? -11.198 -10.741 -10.257 1.00 97.38 181 LYS A CA 1
ATOM 1464 C C . LYS A 1 181 ? -11.964 -9.450 -9.934 1.00 97.38 181 LYS A C 1
ATOM 1466 O O . LYS A 1 181 ? -11.876 -8.952 -8.810 1.00 97.38 181 LYS A O 1
ATOM 1471 N N . PRO A 1 182 ? -12.739 -8.894 -10.885 1.00 97.19 182 PRO A N 1
ATOM 1472 C CA . PRO A 1 182 ? -13.409 -7.604 -10.710 1.00 97.19 182 PRO A CA 1
ATOM 1473 C C . PRO A 1 182 ? -14.348 -7.566 -9.497 1.00 97.19 182 PRO A C 1
ATOM 1475 O O . PRO A 1 182 ? -14.505 -6.516 -8.884 1.00 97.19 182 PRO A O 1
ATOM 1478 N N . ASP A 1 183 ? -14.926 -8.703 -9.101 1.00 96.94 183 ASP A N 1
ATOM 1479 C CA . ASP A 1 183 ? -15.818 -8.788 -7.938 1.00 96.94 183 ASP A CA 1
ATOM 1480 C C . ASP A 1 183 ? -15.112 -8.481 -6.606 1.00 96.94 183 ASP A C 1
ATOM 1482 O O . ASP A 1 183 ? -15.760 -8.007 -5.670 1.00 96.94 183 ASP A O 1
ATOM 1486 N N . MET A 1 184 ? -13.790 -8.684 -6.538 1.00 97.69 184 MET A N 1
ATOM 1487 C CA . MET A 1 184 ? -12.966 -8.386 -5.360 1.00 97.69 184 MET A CA 1
ATOM 1488 C C . MET A 1 184 ? -12.552 -6.912 -5.275 1.00 97.69 184 MET A C 1
ATOM 1490 O O . MET A 1 184 ? -12.025 -6.479 -4.249 1.00 97.69 184 MET A O 1
ATOM 1494 N N . VAL A 1 185 ? -12.787 -6.122 -6.328 1.00 98.00 185 VAL A N 1
ATOM 1495 C CA . VAL A 1 185 ? -12.325 -4.734 -6.419 1.00 98.00 185 VAL A CA 1
ATOM 1496 C C . VAL A 1 185 ? -13.522 -3.793 -6.498 1.00 98.00 185 VAL A C 1
ATOM 1498 O O . VAL A 1 185 ? -14.359 -3.862 -7.392 1.00 98.00 185 VAL A O 1
ATOM 1501 N N . GLU A 1 186 ? -13.639 -2.898 -5.523 1.00 95.81 186 GLU A N 1
ATOM 1502 C CA . GLU A 1 186 ? -14.656 -1.846 -5.514 1.00 95.81 186 GLU A CA 1
ATOM 1503 C C . GLU A 1 186 ? -14.230 -0.659 -6.370 1.00 95.81 186 GLU A C 1
ATOM 1505 O O . GLU A 1 186 ? -14.959 -0.219 -7.258 1.00 95.81 186 GLU A O 1
ATOM 1510 N N . LYS A 1 187 ? -13.021 -0.163 -6.107 1.00 97.19 187 LYS A N 1
ATOM 1511 C CA . LYS A 1 187 ? -12.388 0.941 -6.821 1.00 97.19 187 LYS A CA 1
ATOM 1512 C C . LYS A 1 187 ? -10.903 0.646 -6.962 1.00 97.19 187 LYS A C 1
ATOM 1514 O O . LYS A 1 187 ? -10.309 0.000 -6.098 1.00 97.19 187 LYS A O 1
ATOM 1519 N N . LEU A 1 188 ? -10.311 1.141 -8.040 1.00 98.44 188 LEU A N 1
ATOM 1520 C CA . LEU A 1 188 ? -8.893 0.972 -8.325 1.00 98.44 188 LEU A CA 1
ATOM 1521 C C . LEU A 1 188 ? -8.206 2.338 -8.371 1.00 98.44 188 LEU A C 1
ATOM 1523 O O . LEU A 1 188 ? -8.647 3.236 -9.083 1.00 98.44 188 LEU A O 1
ATOM 1527 N N . ILE A 1 189 ? -7.110 2.489 -7.636 1.00 98.38 189 ILE A N 1
ATOM 1528 C CA . ILE A 1 189 ? -6.242 3.664 -7.676 1.00 98.38 189 ILE A CA 1
ATOM 1529 C C . ILE A 1 189 ? -4.866 3.221 -8.156 1.00 98.38 189 ILE A C 1
ATOM 1531 O O . ILE A 1 189 ? -4.214 2.383 -7.534 1.00 98.38 189 ILE A O 1
ATOM 1535 N N . ILE A 1 190 ? -4.425 3.793 -9.269 1.00 97.75 190 ILE A N 1
ATOM 1536 C CA . ILE A 1 190 ? -3.138 3.502 -9.893 1.00 97.75 190 ILE A CA 1
ATOM 1537 C C . ILE A 1 190 ? -2.272 4.748 -9.766 1.00 97.75 190 ILE A C 1
ATOM 1539 O O . ILE A 1 190 ? -2.607 5.796 -10.316 1.00 97.75 190 ILE A O 1
ATOM 1543 N N . GLU A 1 191 ? -1.142 4.628 -9.078 1.00 97.44 191 GLU A N 1
ATOM 1544 C CA . GLU A 1 191 ? -0.126 5.672 -9.032 1.00 97.44 191 GLU A CA 1
ATOM 1545 C C . GLU A 1 191 ? 1.022 5.324 -9.988 1.00 97.44 191 GLU A C 1
ATOM 1547 O O . GLU A 1 191 ? 1.781 4.375 -9.777 1.00 97.44 191 GLU A O 1
ATOM 1552 N N . ASP A 1 192 ? 1.117 6.110 -11.056 1.00 94.81 192 ASP A N 1
ATOM 1553 C CA . ASP A 1 192 ? 2.198 6.133 -12.039 1.00 94.81 192 ASP A CA 1
ATOM 1554 C C . ASP A 1 192 ? 2.648 4.743 -12.518 1.00 94.81 192 ASP A C 1
ATOM 1556 O O . ASP A 1 192 ? 3.834 4.416 -12.579 1.00 94.81 192 ASP A O 1
ATOM 1560 N N . SER A 1 193 ? 1.668 3.919 -12.899 1.00 93.31 193 SER A N 1
ATOM 1561 C CA . SER A 1 193 ? 1.883 2.589 -13.467 1.00 93.31 193 SER A CA 1
ATOM 1562 C C . SER A 1 193 ? 1.085 2.375 -14.749 1.00 93.31 193 SER A C 1
ATOM 1564 O O . SER A 1 193 ? 0.012 2.943 -14.939 1.00 93.31 193 SER A O 1
ATOM 1566 N N . THR A 1 194 ? 1.614 1.533 -15.637 1.00 90.38 194 THR A N 1
ATOM 1567 C CA . THR A 1 194 ? 1.011 1.199 -16.932 1.00 90.38 194 THR A CA 1
ATOM 1568 C C . THR A 1 194 ? 1.055 -0.309 -17.216 1.00 90.38 194 THR A C 1
ATOM 1570 O O . THR A 1 194 ? 1.994 -0.981 -16.777 1.00 90.38 194 THR A O 1
ATOM 1573 N N . PRO A 1 195 ? 0.104 -0.854 -18.006 1.00 88.94 195 PRO A N 1
ATOM 1574 C CA . PRO A 1 195 ? 0.157 -2.211 -18.544 1.00 88.94 195 PRO A CA 1
ATOM 1575 C C . PRO A 1 195 ? 1.391 -2.544 -19.397 1.00 88.94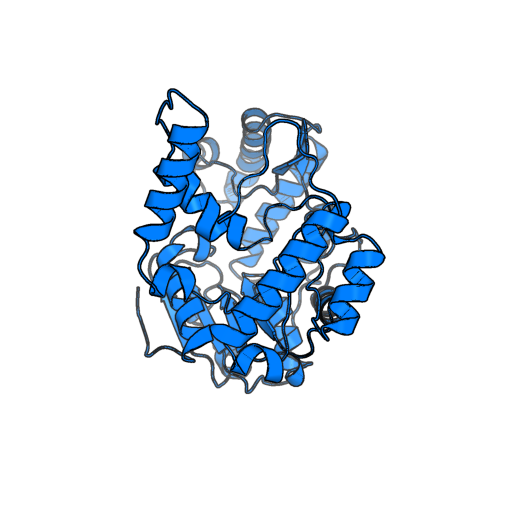 195 PRO A C 1
ATOM 1577 O O . PRO A 1 195 ? 1.620 -3.712 -19.688 1.00 88.94 195 PRO A O 1
ATOM 1580 N N . ARG A 1 196 ? 2.209 -1.565 -19.812 1.00 84.50 196 ARG A N 1
ATOM 1581 C CA . ARG A 1 196 ? 3.420 -1.831 -20.618 1.00 84.50 196 ARG A CA 1
ATOM 1582 C C . ARG A 1 196 ? 4.465 -2.659 -19.881 1.00 84.50 196 ARG A C 1
ATOM 1584 O O . ARG A 1 196 ? 4.618 -2.541 -18.668 1.00 84.50 196 ARG A O 1
ATOM 1591 N N . ASN A 1 197 ? 5.249 -3.425 -20.633 1.00 73.75 197 ASN A N 1
ATOM 1592 C CA . ASN A 1 197 ? 6.365 -4.193 -20.085 1.00 73.75 197 ASN A CA 1
ATOM 1593 C C . ASN A 1 197 ? 7.432 -3.284 -19.462 1.00 73.75 197 ASN A C 1
ATOM 1595 O O . ASN A 1 197 ? 7.746 -2.204 -19.982 1.00 73.75 197 ASN A O 1
ATOM 1599 N N . PHE A 1 198 ? 8.020 -3.779 -18.372 1.00 69.31 198 PHE A N 1
ATOM 1600 C CA . PHE A 1 198 ? 8.993 -3.057 -17.553 1.00 69.31 198 PHE A CA 1
ATOM 1601 C C . PHE A 1 198 ? 10.288 -2.735 -18.321 1.00 69.31 198 PHE A C 1
ATOM 1603 O O . PHE A 1 198 ? 10.947 -1.747 -18.038 1.00 69.31 198 PHE A O 1
ATOM 1610 N N . ILE A 1 199 ? 10.643 -3.485 -19.365 1.00 64.00 199 ILE A N 1
ATOM 1611 C CA . ILE A 1 199 ? 11.901 -3.266 -20.107 1.00 64.00 199 ILE A CA 1
ATOM 1612 C C . ILE A 1 199 ? 11.916 -1.967 -20.946 1.00 64.00 199 ILE A C 1
ATOM 1614 O O . ILE A 1 199 ? 12.963 -1.525 -21.432 1.00 64.00 199 ILE A O 1
ATOM 1618 N N . SER A 1 200 ? 10.774 -1.296 -21.109 1.00 63.78 200 SER A N 1
ATOM 1619 C CA . SER A 1 200 ? 10.683 -0.044 -21.868 1.00 63.78 200 SER A CA 1
ATOM 1620 C C . SER A 1 200 ? 10.669 1.201 -20.967 1.00 63.78 200 SER A C 1
ATOM 1622 O O . SER A 1 200 ? 10.109 1.195 -19.874 1.00 63.78 200 SER A O 1
ATOM 1624 N N . GLY A 1 201 ? 11.289 2.297 -21.428 1.00 68.44 201 GLY A N 1
ATOM 1625 C CA . GLY A 1 201 ? 11.249 3.596 -20.738 1.00 68.44 201 GLY A CA 1
ATOM 1626 C C . GLY A 1 201 ? 11.786 3.551 -19.300 1.00 68.44 201 GLY A C 1
ATOM 1627 O O . GLY A 1 201 ? 12.914 3.108 -19.078 1.00 68.44 201 GLY A O 1
ATOM 1628 N N . GLY A 1 202 ? 10.974 4.013 -18.341 1.00 68.38 202 GLY A N 1
ATOM 1629 C CA . GLY A 1 202 ? 11.317 4.114 -16.916 1.00 68.38 202 GLY A CA 1
ATOM 1630 C C . GLY A 1 202 ? 11.736 2.805 -16.240 1.00 68.38 202 GLY A C 1
ATOM 1631 O O . GLY A 1 202 ? 12.521 2.834 -15.293 1.00 68.38 202 GLY A O 1
ATOM 1632 N N . GLY A 1 203 ? 11.328 1.638 -16.741 1.00 73.06 203 GLY A N 1
ATOM 1633 C CA . GLY A 1 203 ? 11.782 0.389 -16.131 1.00 73.06 203 GLY A CA 1
ATOM 1634 C C . GLY A 1 203 ? 13.214 -0.016 -16.517 1.00 73.06 203 GLY A C 1
ATOM 1635 O O . GLY A 1 203 ? 13.826 -0.794 -15.786 1.00 73.06 203 GLY A O 1
ATOM 1636 N N . LYS A 1 204 ? 13.833 0.600 -17.543 1.00 75.62 204 LYS A N 1
ATOM 1637 C CA . LYS A 1 204 ? 15.300 0.521 -17.735 1.00 75.62 204 LYS A CA 1
ATOM 1638 C C . LYS A 1 204 ? 16.051 1.198 -16.595 1.00 75.62 204 LYS A C 1
ATOM 1640 O O . LYS A 1 204 ? 17.027 0.651 -16.093 1.00 75.62 204 LYS A O 1
ATOM 1645 N N . TYR A 1 205 ? 15.577 2.373 -16.182 1.00 76.38 205 TYR A N 1
ATOM 1646 C CA . TYR A 1 205 ? 16.136 3.094 -15.043 1.00 76.38 205 TYR A CA 1
ATOM 1647 C C . TYR A 1 205 ? 15.965 2.287 -13.752 1.00 76.38 205 TYR A C 1
ATOM 1649 O O . TYR A 1 205 ? 16.924 2.114 -13.010 1.00 76.38 205 TYR A O 1
ATOM 1657 N N . MET A 1 206 ? 14.792 1.685 -13.534 1.00 78.25 206 MET A N 1
ATOM 1658 C CA . MET A 1 206 ? 14.586 0.813 -12.374 1.00 78.25 206 MET A CA 1
ATOM 1659 C C . MET A 1 206 ? 15.470 -0.443 -12.404 1.00 78.25 206 MET A C 1
ATOM 1661 O O . MET A 1 206 ? 16.016 -0.830 -11.378 1.00 78.25 206 MET A O 1
ATOM 1665 N N . SER A 1 207 ? 15.666 -1.052 -13.577 1.00 78.94 207 SER A N 1
ATOM 1666 C CA . SER A 1 207 ? 16.576 -2.197 -13.733 1.00 78.94 207 SER A CA 1
ATOM 1667 C C . SER A 1 207 ? 18.013 -1.822 -13.368 1.00 78.94 207 SER A C 1
ATOM 1669 O O . SER A 1 207 ? 18.686 -2.572 -12.668 1.00 78.94 207 SER A O 1
ATOM 1671 N N . LEU A 1 208 ? 18.468 -0.634 -13.778 1.00 79.69 208 LEU A N 1
ATOM 1672 C CA . LEU A 1 208 ? 19.772 -0.100 -13.386 1.00 79.69 208 LEU A CA 1
ATOM 1673 C C . LEU A 1 208 ? 19.877 0.077 -11.864 1.00 79.69 208 LEU A C 1
ATOM 1675 O O . LEU A 1 208 ? 20.849 -0.384 -11.270 1.00 79.69 208 LEU A O 1
ATOM 1679 N N . LEU A 1 209 ? 18.864 0.677 -11.228 1.00 79.69 209 LEU A N 1
ATOM 1680 C CA . LEU A 1 209 ? 18.835 0.845 -9.772 1.00 79.69 209 LEU A CA 1
ATOM 1681 C C . LEU A 1 209 ? 18.858 -0.497 -9.027 1.00 79.69 209 LEU A C 1
ATOM 1683 O O . LEU A 1 209 ? 19.585 -0.630 -8.045 1.00 79.69 209 LEU A O 1
ATOM 1687 N N . MET A 1 210 ? 18.109 -1.501 -9.491 1.00 80.50 210 MET A N 1
ATOM 1688 C CA . MET A 1 210 ? 18.101 -2.830 -8.868 1.00 80.50 210 MET A CA 1
ATOM 1689 C C . MET A 1 210 ? 19.429 -3.566 -9.057 1.00 80.50 210 MET A C 1
ATOM 1691 O O . MET A 1 210 ? 19.886 -4.235 -8.135 1.00 80.50 210 MET A O 1
ATOM 1695 N N . ASN A 1 211 ? 20.094 -3.393 -10.201 1.00 80.44 211 ASN A N 1
ATOM 1696 C CA . ASN A 1 211 ? 21.434 -3.938 -10.417 1.00 80.44 211 ASN A CA 1
ATOM 1697 C C . ASN A 1 211 ? 22.460 -3.287 -9.486 1.00 80.44 211 ASN A C 1
ATOM 1699 O O . ASN A 1 211 ? 23.261 -3.986 -8.875 1.00 80.44 211 ASN A O 1
ATOM 1703 N N . MET A 1 212 ? 22.407 -1.964 -9.322 1.00 82.31 212 MET A N 1
ATOM 1704 C CA . MET A 1 212 ? 23.248 -1.268 -8.346 1.00 82.31 212 MET A CA 1
ATOM 1705 C C . MET A 1 212 ? 22.984 -1.775 -6.927 1.00 82.31 212 MET A C 1
ATOM 1707 O O . MET A 1 212 ? 23.924 -2.076 -6.199 1.00 82.31 212 MET A O 1
ATOM 1711 N N . ALA A 1 213 ? 21.713 -1.916 -6.544 1.00 81.31 213 ALA A N 1
ATOM 1712 C CA . ALA A 1 213 ? 21.336 -2.434 -5.236 1.00 81.31 213 ALA A CA 1
ATOM 1713 C C . ALA A 1 213 ? 21.849 -3.872 -5.021 1.00 81.31 213 ALA A C 1
ATOM 1715 O O . ALA A 1 213 ? 22.297 -4.201 -3.925 1.00 81.31 213 ALA A O 1
ATOM 1716 N N . TYR A 1 214 ? 21.856 -4.698 -6.072 1.00 82.69 214 TYR A N 1
ATOM 1717 C CA . TYR A 1 214 ? 22.398 -6.057 -6.037 1.00 82.69 214 TYR A CA 1
ATOM 1718 C C . TYR A 1 214 ? 23.916 -6.062 -5.824 1.00 82.69 214 TYR A C 1
ATOM 1720 O O . TYR A 1 214 ? 24.425 -6.857 -5.039 1.00 82.69 214 TYR A O 1
ATOM 1728 N N . GLU A 1 215 ? 24.653 -5.158 -6.477 1.00 84.06 215 GLU A N 1
ATOM 1729 C CA . GLU A 1 215 ? 26.095 -5.022 -6.240 1.00 84.06 215 GLU A CA 1
ATOM 1730 C C . GLU A 1 215 ? 26.399 -4.498 -4.830 1.00 84.06 215 GLU A C 1
ATOM 1732 O O . GLU A 1 215 ? 27.323 -4.995 -4.188 1.00 84.06 215 GLU A O 1
ATOM 1737 N N . ILE A 1 216 ? 25.591 -3.567 -4.309 1.00 81.94 216 ILE A N 1
ATOM 1738 C CA . ILE A 1 216 ? 25.702 -3.087 -2.922 1.00 81.94 216 ILE A CA 1
ATOM 1739 C C . ILE A 1 216 ? 25.487 -4.244 -1.937 1.00 81.94 216 ILE A C 1
ATOM 1741 O O . ILE A 1 216 ? 26.277 -4.394 -1.008 1.00 81.94 216 ILE A O 1
ATOM 1745 N N . GLU A 1 217 ? 24.472 -5.091 -2.144 1.00 81.00 217 GLU A N 1
ATOM 1746 C CA . GLU A 1 217 ? 24.175 -6.237 -1.267 1.00 81.00 217 GLU A CA 1
ATOM 1747 C C . GLU A 1 217 ? 25.356 -7.211 -1.136 1.00 81.00 217 GLU A C 1
ATOM 1749 O O . GLU A 1 217 ? 25.582 -7.763 -0.061 1.00 81.00 217 GLU A O 1
ATOM 1754 N N . LYS A 1 218 ? 26.149 -7.395 -2.198 1.00 83.81 218 LYS A N 1
ATOM 1755 C CA . LYS A 1 218 ? 27.315 -8.294 -2.175 1.00 83.81 218 LYS A CA 1
ATOM 1756 C C . LYS A 1 218 ? 28.475 -7.778 -1.327 1.00 83.81 218 LYS A C 1
ATOM 1758 O O . LYS A 1 218 ? 29.261 -8.588 -0.839 1.00 83.81 218 LYS A O 1
ATOM 1763 N N . ILE A 1 219 ? 28.634 -6.458 -1.223 1.00 86.12 219 ILE A N 1
ATOM 1764 C CA . ILE A 1 219 ? 29.831 -5.830 -0.638 1.00 86.12 219 ILE A CA 1
ATOM 1765 C C . ILE A 1 219 ? 29.560 -5.132 0.695 1.00 86.12 219 ILE A C 1
ATOM 1767 O O . ILE A 1 219 ? 30.484 -4.964 1.490 1.00 86.12 219 ILE A O 1
ATOM 1771 N N . MET A 1 220 ? 28.318 -4.713 0.945 1.00 84.38 220 MET A N 1
ATOM 1772 C CA . MET A 1 220 ? 27.945 -3.975 2.145 1.00 84.38 220 MET A CA 1
ATOM 1773 C C . MET A 1 220 ? 27.725 -4.945 3.316 1.00 84.38 220 MET A C 1
ATOM 1775 O O . MET A 1 220 ? 26.858 -5.818 3.237 1.00 84.38 220 MET A O 1
ATOM 1779 N N . PRO A 1 221 ? 28.457 -4.796 4.433 1.00 80.38 221 PRO A N 1
ATOM 1780 C CA . PRO A 1 221 ? 28.239 -5.629 5.605 1.00 80.38 221 PRO A CA 1
ATOM 1781 C C . PRO A 1 221 ? 26.897 -5.305 6.276 1.00 80.38 221 PRO A C 1
ATOM 1783 O O . PRO A 1 221 ? 26.384 -4.187 6.209 1.00 80.38 221 PRO A O 1
ATOM 1786 N N . THR A 1 222 ? 26.327 -6.285 6.974 1.00 75.69 222 THR A N 1
ATOM 1787 C CA . THR A 1 222 ? 25.125 -6.077 7.792 1.00 75.69 222 THR A CA 1
ATOM 1788 C C . THR A 1 222 ? 25.435 -5.186 8.993 1.00 75.69 222 THR A C 1
ATOM 1790 O O . THR A 1 222 ? 26.464 -5.376 9.638 1.00 75.69 222 THR A O 1
ATOM 1793 N N . GLY A 1 223 ? 24.526 -4.275 9.354 1.00 72.50 223 GLY A N 1
ATOM 1794 C CA . GLY A 1 223 ? 24.669 -3.478 10.581 1.00 72.50 223 GLY A CA 1
ATOM 1795 C C . GLY A 1 223 ? 25.515 -2.226 10.480 1.00 72.50 223 GLY A C 1
ATOM 1796 O O . GLY A 1 223 ? 25.916 -1.677 11.500 1.00 72.50 223 GLY A O 1
ATOM 1797 N N . VAL A 1 224 ? 25.721 -1.743 9.263 1.00 77.44 224 VAL A N 1
ATOM 1798 C CA . VAL A 1 224 ? 26.253 -0.404 9.023 1.00 77.44 224 VAL A CA 1
ATOM 1799 C C . VAL A 1 224 ? 25.245 0.669 9.432 1.00 77.44 224 VAL A C 1
ATOM 1801 O O . VAL A 1 224 ? 24.040 0.432 9.422 1.00 77.44 224 VAL A O 1
ATOM 1804 N N . ASP A 1 225 ? 25.724 1.856 9.791 1.00 78.00 225 ASP A N 1
ATOM 1805 C CA . ASP A 1 225 ? 24.875 3.036 9.947 1.00 78.00 225 ASP A CA 1
ATOM 1806 C C . ASP A 1 225 ? 24.456 3.615 8.576 1.00 78.00 225 ASP A C 1
ATOM 1808 O O . ASP A 1 225 ? 24.974 3.232 7.523 1.00 78.00 225 ASP A O 1
ATOM 1812 N N . ARG A 1 226 ? 23.516 4.570 8.582 1.00 75.69 226 ARG A N 1
ATOM 1813 C CA . ARG A 1 226 ? 22.998 5.209 7.359 1.00 75.69 226 ARG A CA 1
ATOM 1814 C C . ARG A 1 226 ? 24.081 5.933 6.552 1.00 75.69 226 ARG A C 1
ATOM 1816 O O . ARG A 1 226 ? 24.032 5.904 5.327 1.00 75.69 226 ARG A O 1
ATOM 1823 N N . GLN A 1 227 ? 25.042 6.582 7.206 1.00 79.62 227 GLN A N 1
ATOM 1824 C CA . GLN A 1 227 ? 26.116 7.297 6.515 1.00 79.62 227 GLN A CA 1
ATOM 1825 C C . GLN A 1 227 ? 27.025 6.308 5.779 1.00 79.62 227 GLN A C 1
ATOM 1827 O O . GLN A 1 227 ? 27.335 6.511 4.606 1.00 79.62 227 GLN A O 1
ATOM 1832 N N . THR A 1 228 ? 27.387 5.209 6.437 1.00 83.12 228 THR A N 1
ATOM 1833 C CA . THR A 1 228 ? 28.174 4.128 5.841 1.00 83.12 228 THR A CA 1
ATOM 1834 C C . THR A 1 228 ? 27.422 3.461 4.680 1.00 83.12 228 THR A C 1
ATOM 1836 O O . THR A 1 228 ? 27.996 3.268 3.610 1.00 83.12 228 THR A O 1
ATOM 1839 N N . ALA A 1 229 ? 26.125 3.176 4.835 1.00 79.69 229 ALA A N 1
ATOM 1840 C CA . ALA A 1 229 ? 25.280 2.660 3.754 1.00 79.69 229 ALA A CA 1
ATOM 1841 C C . ALA A 1 229 ? 25.222 3.606 2.536 1.00 79.69 229 ALA A C 1
ATOM 1843 O O . ALA A 1 229 ? 25.380 3.162 1.396 1.00 79.69 229 ALA A O 1
ATOM 1844 N N . ASN A 1 230 ? 25.058 4.914 2.771 1.00 79.56 230 ASN A N 1
ATOM 1845 C CA . ASN A 1 230 ? 25.091 5.926 1.713 1.00 79.56 230 ASN A CA 1
ATOM 1846 C C . ASN A 1 230 ? 26.449 5.952 0.994 1.00 79.56 230 ASN A C 1
ATOM 1848 O O . ASN A 1 230 ? 26.488 6.142 -0.220 1.00 79.56 230 ASN A O 1
ATOM 1852 N N . GLN A 1 231 ? 27.559 5.714 1.700 1.00 84.94 231 GLN A N 1
ATOM 1853 C CA . GLN A 1 231 ? 28.879 5.663 1.071 1.00 84.94 231 GLN A CA 1
ATOM 1854 C C . GLN A 1 231 ? 29.004 4.490 0.088 1.00 84.94 231 GLN A C 1
ATOM 1856 O O . GLN A 1 231 ? 29.432 4.703 -1.045 1.00 84.94 231 GLN A O 1
ATOM 1861 N N . PHE A 1 232 ? 28.549 3.287 0.462 1.00 86.62 232 PHE A N 1
ATOM 1862 C CA . PHE A 1 232 ? 28.513 2.141 -0.459 1.00 86.62 232 PHE A CA 1
ATOM 1863 C C . PHE A 1 232 ? 27.663 2.427 -1.700 1.00 86.62 232 PHE A C 1
ATOM 1865 O O . PHE A 1 232 ? 28.042 2.060 -2.813 1.00 86.62 232 PHE A O 1
ATOM 1872 N N . PHE A 1 233 ? 26.534 3.119 -1.528 1.00 84.44 233 PHE A N 1
ATOM 1873 C CA . PHE A 1 233 ? 25.723 3.556 -2.657 1.00 84.44 233 PHE A CA 1
ATOM 1874 C C . PHE A 1 233 ? 26.470 4.503 -3.582 1.00 84.44 233 PHE A C 1
ATOM 1876 O O . PHE A 1 233 ? 26.469 4.271 -4.786 1.00 84.44 233 PHE A O 1
ATOM 1883 N N . VAL A 1 234 ? 27.113 5.540 -3.044 1.00 85.94 234 VAL A N 1
ATOM 1884 C CA . VAL A 1 234 ? 27.895 6.493 -3.841 1.00 85.94 234 VAL A CA 1
ATOM 1885 C C . VAL A 1 234 ? 29.001 5.764 -4.605 1.00 85.94 234 VAL A C 1
ATOM 1887 O O . VAL A 1 234 ? 29.142 5.968 -5.810 1.00 85.94 234 VAL A O 1
ATOM 1890 N N . ASP A 1 235 ? 29.739 4.876 -3.940 1.00 88.94 235 ASP A N 1
ATOM 1891 C CA . ASP A 1 235 ? 30.859 4.145 -4.537 1.00 88.94 235 ASP A CA 1
ATOM 1892 C C . ASP A 1 235 ? 30.412 3.233 -5.688 1.00 88.94 235 ASP A C 1
ATOM 1894 O O . ASP A 1 235 ? 31.087 3.157 -6.718 1.00 88.94 235 ASP A O 1
ATOM 1898 N N . VAL A 1 236 ? 29.256 2.575 -5.553 1.00 88.25 236 VAL A N 1
ATOM 1899 C CA . VAL A 1 236 ? 28.660 1.776 -6.633 1.00 88.25 236 VAL A CA 1
ATOM 1900 C C . VAL A 1 236 ? 28.067 2.680 -7.715 1.00 88.25 236 VAL A C 1
ATOM 1902 O O . VAL A 1 236 ? 28.354 2.490 -8.892 1.00 88.25 236 VAL A O 1
ATOM 1905 N N . ALA A 1 237 ? 27.300 3.711 -7.362 1.00 86.06 237 ALA A N 1
ATOM 1906 C CA . ALA A 1 237 ? 26.660 4.624 -8.311 1.00 86.06 237 ALA A CA 1
ATOM 1907 C C . ALA A 1 237 ? 27.663 5.337 -9.228 1.00 86.06 237 ALA A C 1
ATOM 1909 O O . ALA A 1 237 ? 27.385 5.532 -10.411 1.00 86.06 237 ALA A O 1
ATOM 1910 N N . LEU A 1 238 ? 28.851 5.682 -8.721 1.00 88.12 238 LEU A N 1
ATOM 1911 C CA . LEU A 1 238 ? 29.920 6.269 -9.532 1.00 88.12 238 LEU A CA 1
ATOM 1912 C C . LEU A 1 238 ? 30.426 5.321 -10.630 1.00 88.12 238 LEU A C 1
ATOM 1914 O O . LEU A 1 238 ? 30.834 5.802 -11.688 1.00 88.12 238 LEU A O 1
ATOM 1918 N N . GLN A 1 239 ? 30.342 4.002 -10.430 1.00 89.12 239 GLN A N 1
ATOM 1919 C CA . GLN A 1 239 ? 30.683 3.004 -11.453 1.00 89.12 239 GLN A CA 1
ATOM 1920 C C . GLN A 1 239 ? 29.648 2.978 -12.588 1.00 89.12 239 GLN A C 1
ATOM 1922 O O . GLN A 1 239 ? 30.009 2.727 -13.732 1.00 89.12 239 GLN A O 1
ATOM 1927 N N . PHE A 1 240 ? 28.389 3.321 -12.289 1.00 86.12 240 PHE A N 1
ATOM 1928 C CA . PHE A 1 240 ? 27.271 3.398 -13.242 1.00 86.12 240 PHE A CA 1
ATOM 1929 C C . PHE A 1 240 ? 26.964 4.835 -13.708 1.00 86.12 240 PHE A C 1
ATOM 1931 O O . PHE A 1 240 ? 25.890 5.121 -14.246 1.00 86.12 240 PHE A O 1
ATOM 1938 N N . LYS A 1 241 ? 27.883 5.788 -13.491 1.00 85.44 241 LYS A N 1
ATOM 1939 C CA . LYS A 1 241 ? 27.677 7.221 -13.778 1.00 85.44 241 LYS A CA 1
ATOM 1940 C C . LYS A 1 241 ? 27.262 7.482 -15.231 1.00 85.44 241 LYS A C 1
ATOM 1942 O O . LYS A 1 241 ? 26.445 8.370 -15.486 1.00 85.44 241 LYS A O 1
ATOM 1947 N N . SER A 1 242 ? 27.813 6.720 -16.178 1.00 84.00 242 SER A N 1
ATOM 1948 C CA . SER A 1 242 ? 27.541 6.899 -17.610 1.00 84.00 242 SER A CA 1
ATOM 1949 C C . SER A 1 242 ? 26.100 6.525 -17.978 1.00 84.00 242 SER A C 1
ATOM 1951 O O . SER A 1 242 ? 25.442 7.227 -18.747 1.00 84.00 242 SER A O 1
ATOM 1953 N N . GLU A 1 243 ? 25.582 5.474 -17.351 1.00 84.31 243 GLU A N 1
ATOM 1954 C CA . GLU A 1 243 ? 24.238 4.938 -17.512 1.00 84.31 243 GLU A CA 1
ATOM 1955 C C . GLU A 1 243 ? 23.206 5.798 -16.780 1.00 84.31 243 GLU A C 1
ATOM 1957 O O . GLU A 1 243 ? 22.129 6.064 -17.318 1.00 84.31 243 GLU A O 1
ATOM 1962 N N . LEU A 1 244 ? 23.558 6.279 -15.581 1.00 78.75 244 LEU A N 1
ATOM 1963 C CA . LEU A 1 244 ? 22.724 7.164 -14.764 1.00 78.75 244 LEU A CA 1
ATOM 1964 C C . LEU A 1 244 ? 22.540 8.549 -15.392 1.00 78.75 244 LEU A C 1
ATOM 1966 O O . LEU A 1 244 ? 21.529 9.201 -15.136 1.00 78.75 244 LEU A O 1
ATOM 1970 N N . LYS A 1 245 ? 23.500 9.004 -16.211 1.00 82.88 245 LYS A N 1
ATOM 1971 C CA . LYS A 1 245 ? 23.529 10.360 -16.791 1.00 82.88 245 LYS A CA 1
ATOM 1972 C C . LYS A 1 245 ? 23.461 11.467 -15.728 1.00 82.88 245 LYS A C 1
ATOM 1974 O O . LYS A 1 245 ? 22.902 12.534 -15.973 1.00 82.88 245 LYS A O 1
ATOM 1979 N N . LEU A 1 246 ? 24.031 11.210 -14.553 1.00 80.69 246 LEU A N 1
ATOM 1980 C CA . LEU A 1 246 ? 24.124 12.165 -13.450 1.00 80.69 246 LEU A CA 1
ATOM 1981 C C . LEU A 1 246 ? 25.549 12.707 -13.330 1.00 80.69 246 LEU A C 1
ATOM 1983 O O . LEU A 1 246 ? 26.524 12.037 -13.683 1.00 80.69 246 LEU A O 1
ATOM 1987 N N . SER A 1 247 ? 25.680 13.930 -12.813 1.00 85.12 247 SER A N 1
ATOM 1988 C CA . SER A 1 247 ? 26.992 14.442 -12.426 1.00 85.12 247 SER A CA 1
ATOM 1989 C C . SER A 1 247 ? 27.477 13.709 -11.172 1.00 85.12 247 SER A C 1
ATOM 1991 O O . SER A 1 247 ? 26.695 13.180 -10.383 1.00 85.12 247 SER A O 1
ATOM 1993 N N . GLU A 1 248 ? 28.790 13.679 -10.973 1.00 86.44 248 GLU A N 1
ATOM 1994 C CA . GLU A 1 248 ? 29.360 13.094 -9.758 1.00 86.44 248 GLU A CA 1
ATOM 1995 C C . GLU A 1 248 ? 28.970 13.876 -8.504 1.00 86.44 248 GLU A C 1
ATOM 1997 O O . GLU A 1 248 ? 28.706 13.271 -7.472 1.00 86.44 248 GLU A O 1
ATOM 2002 N N . GLU A 1 249 ? 28.855 15.199 -8.608 1.00 86.62 249 GLU A N 1
ATOM 2003 C CA . GLU A 1 249 ? 28.328 16.038 -7.534 1.00 86.62 249 GLU A CA 1
ATOM 2004 C C . GLU A 1 249 ? 26.896 15.630 -7.163 1.00 86.62 249 GLU A C 1
ATOM 2006 O O . GLU A 1 249 ? 26.591 15.461 -5.986 1.00 86.62 249 GLU A O 1
ATOM 2011 N N . THR A 1 250 ? 26.031 15.384 -8.153 1.00 81.12 250 THR A N 1
ATOM 2012 C CA . THR A 1 250 ? 24.665 14.906 -7.909 1.00 81.12 250 THR A CA 1
ATOM 2013 C C . THR A 1 250 ? 24.653 13.537 -7.237 1.00 81.12 250 THR A C 1
ATOM 2015 O O . THR A 1 250 ? 23.877 13.342 -6.311 1.00 81.12 250 THR A O 1
ATOM 2018 N N . ILE A 1 251 ? 25.512 12.606 -7.663 1.00 82.06 251 ILE A N 1
ATOM 2019 C CA . ILE A 1 251 ? 25.604 11.268 -7.056 1.00 82.06 251 ILE A CA 1
ATOM 2020 C C . ILE A 1 251 ? 26.067 11.365 -5.597 1.00 82.06 251 ILE A C 1
ATOM 2022 O O . ILE A 1 251 ? 25.472 10.742 -4.725 1.00 82.06 251 ILE A O 1
ATOM 2026 N N . ARG A 1 252 ? 27.10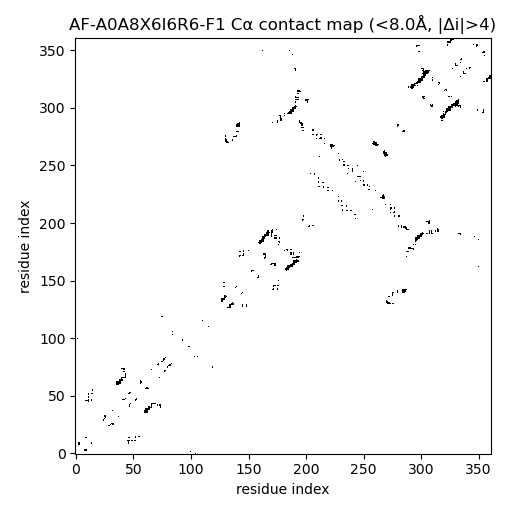0 12.167 -5.315 1.00 83.25 252 ARG A N 1
ATOM 2027 C CA . ARG A 1 252 ? 27.666 12.327 -3.964 1.00 83.25 252 ARG A CA 1
ATOM 2028 C C . ARG A 1 252 ? 26.720 13.032 -2.993 1.00 83.25 252 ARG A C 1
ATOM 2030 O O . ARG A 1 252 ? 26.776 12.758 -1.801 1.00 83.25 252 ARG A O 1
ATOM 2037 N N . ASN A 1 253 ? 25.866 13.914 -3.504 1.00 77.31 253 ASN A N 1
ATOM 2038 C CA . ASN A 1 253 ? 24.861 14.632 -2.721 1.00 77.31 253 ASN A CA 1
ATOM 2039 C C . ASN A 1 253 ? 23.498 13.916 -2.694 1.00 77.31 253 ASN A C 1
ATOM 2041 O O . ASN A 1 253 ? 22.534 14.467 -2.161 1.00 77.31 253 ASN A O 1
ATOM 2045 N N . TYR A 1 254 ? 23.391 12.723 -3.286 1.00 68.50 254 TYR A N 1
ATOM 2046 C CA . TYR A 1 254 ? 22.148 11.964 -3.311 1.00 68.50 254 TYR A CA 1
ATOM 2047 C C . TYR A 1 254 ? 21.892 11.332 -1.941 1.00 68.50 254 TYR A C 1
ATOM 2049 O O . TYR A 1 254 ? 22.640 10.457 -1.505 1.00 68.50 254 TYR A O 1
ATOM 2057 N N . ASP A 1 255 ? 20.824 11.753 -1.264 1.00 61.09 255 ASP A N 1
ATOM 2058 C CA . ASP A 1 255 ? 20.364 11.065 -0.061 1.00 61.09 255 ASP A CA 1
ATOM 2059 C C . ASP A 1 255 ? 19.631 9.792 -0.489 1.00 61.09 255 ASP A C 1
ATOM 2061 O O . ASP A 1 255 ? 18.600 9.844 -1.165 1.00 61.09 255 ASP A O 1
ATOM 2065 N N . ALA A 1 256 ? 20.204 8.631 -0.177 1.00 55.91 256 ALA A N 1
ATOM 2066 C CA . ALA A 1 256 ? 19.749 7.352 -0.701 1.00 55.91 256 ALA A CA 1
ATOM 2067 C C . ALA A 1 256 ? 18.501 6.814 0.028 1.00 55.91 256 ALA A C 1
ATOM 2069 O O . ALA A 1 256 ? 18.406 5.624 0.319 1.00 55.91 256 ALA A O 1
ATOM 2070 N N . ASP A 1 257 ? 17.497 7.670 0.243 1.00 53.59 257 ASP A N 1
ATOM 2071 C CA . ASP A 1 257 ? 16.155 7.296 0.721 1.00 53.59 257 ASP A CA 1
ATOM 2072 C C . ASP A 1 257 ? 15.440 6.313 -0.233 1.00 53.59 257 ASP A C 1
ATOM 2074 O O . ASP A 1 257 ? 14.428 5.714 0.122 1.00 53.59 257 ASP A O 1
ATOM 2078 N N . LEU A 1 258 ? 15.972 6.114 -1.447 1.00 51.25 258 LEU A N 1
ATOM 2079 C CA . LEU A 1 258 ? 15.516 5.088 -2.391 1.00 51.25 258 LEU A CA 1
ATOM 2080 C C . LEU A 1 258 ? 16.059 3.683 -2.105 1.00 51.25 258 LEU A C 1
ATOM 2082 O O . LEU A 1 258 ? 15.604 2.725 -2.732 1.00 51.25 258 LEU A O 1
ATOM 2086 N N . LEU A 1 259 ? 17.045 3.532 -1.220 1.00 56.94 259 LEU A N 1
ATOM 2087 C CA . LEU A 1 259 ? 17.543 2.207 -0.887 1.00 56.94 259 LEU A CA 1
ATOM 2088 C C . LEU A 1 259 ? 16.592 1.533 0.102 1.00 56.94 259 LEU A C 1
ATOM 2090 O O . LEU A 1 259 ? 16.173 2.155 1.078 1.00 56.94 259 LEU A O 1
ATOM 2094 N N . PRO A 1 260 ? 16.293 0.235 -0.073 1.00 58.97 260 PRO A N 1
ATOM 2095 C CA . PRO A 1 260 ? 15.436 -0.526 0.835 1.00 58.97 260 PRO A CA 1
ATOM 2096 C C . PRO A 1 260 ? 16.157 -0.902 2.143 1.00 58.97 260 PRO A C 1
ATOM 2098 O O . PRO A 1 260 ? 16.030 -2.023 2.647 1.00 58.97 260 PRO A O 1
ATOM 2101 N N . ILE A 1 261 ? 16.953 0.025 2.673 1.00 58.50 261 ILE A N 1
ATOM 2102 C CA . ILE A 1 261 ? 17.789 -0.132 3.852 1.00 58.50 261 ILE A CA 1
ATOM 2103 C C . ILE A 1 261 ? 16.962 0.330 5.048 1.00 58.50 261 ILE A C 1
ATOM 2105 O O . ILE A 1 261 ? 16.863 1.519 5.346 1.00 58.50 261 ILE A O 1
ATOM 2109 N N . LYS A 1 262 ? 16.315 -0.624 5.719 1.00 62.53 262 LYS A N 1
ATOM 2110 C CA . LYS A 1 262 ? 15.512 -0.339 6.913 1.00 62.53 262 LYS A CA 1
ATOM 2111 C C . LYS A 1 262 ? 16.314 -0.658 8.170 1.00 62.53 262 LYS A C 1
ATOM 2113 O O . LYS A 1 262 ? 17.141 -1.571 8.190 1.00 62.53 262 LYS A O 1
ATOM 2118 N N . TRP A 1 263 ? 16.043 0.102 9.225 1.00 53.03 263 TRP A N 1
ATOM 2119 C CA . TRP 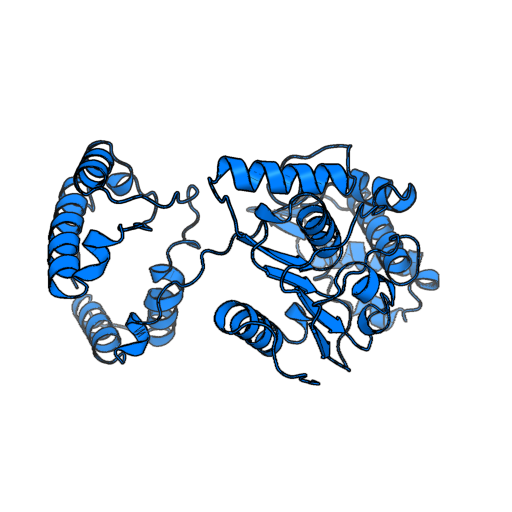A 1 263 ? 16.552 -0.157 10.566 1.00 53.03 263 TRP A CA 1
ATOM 2120 C C . TRP A 1 263 ? 15.869 -1.402 11.150 1.00 53.03 263 TRP A C 1
ATOM 2122 O O . TRP A 1 263 ? 14.642 -1.463 11.223 1.00 53.03 263 TRP A O 1
ATOM 2132 N N . LYS A 1 264 ? 16.659 -2.394 11.562 1.00 59.06 264 LYS A N 1
ATOM 2133 C CA . LYS A 1 264 ? 16.216 -3.651 12.171 1.00 59.06 264 LYS A CA 1
ATOM 2134 C C . LYS A 1 264 ? 16.895 -3.825 13.531 1.00 59.06 264 LYS A C 1
ATOM 2136 O O . LYS A 1 264 ? 17.926 -4.490 13.646 1.00 59.06 264 LYS A O 1
ATOM 2141 N N . GLY A 1 265 ? 16.319 -3.205 14.561 1.00 61.25 265 GLY A N 1
ATOM 2142 C CA . GLY A 1 265 ? 16.830 -3.274 15.934 1.00 61.25 265 GLY A CA 1
ATOM 2143 C C . GLY A 1 265 ? 18.134 -2.498 16.093 1.00 61.25 265 GLY A C 1
ATOM 2144 O O . GLY A 1 265 ? 18.102 -1.311 16.343 1.00 61.25 265 GLY A O 1
ATOM 2145 N N . ASP A 1 266 ? 19.284 -3.131 15.890 1.00 55.59 266 ASP A N 1
ATOM 2146 C CA . ASP A 1 266 ? 20.593 -2.475 16.061 1.00 55.59 266 ASP A CA 1
ATOM 2147 C C . ASP A 1 266 ? 21.361 -2.308 14.739 1.00 55.59 266 ASP A C 1
ATOM 2149 O O . ASP A 1 266 ? 22.485 -1.815 14.720 1.00 55.59 266 ASP A O 1
ATOM 2153 N N . THR A 1 267 ? 20.769 -2.727 13.615 1.00 53.41 267 THR A N 1
ATOM 2154 C CA . THR A 1 267 ? 21.457 -2.846 12.320 1.00 53.41 267 THR A CA 1
ATOM 2155 C C . THR A 1 267 ? 20.612 -2.299 11.176 1.00 53.41 267 THR A C 1
ATOM 2157 O O . THR A 1 267 ? 19.398 -2.489 11.173 1.00 53.41 267 THR A O 1
ATOM 2160 N N . TYR A 1 268 ? 21.218 -1.642 10.184 1.00 61.75 268 TYR A N 1
ATOM 2161 C CA . TYR A 1 268 ? 20.546 -1.398 8.908 1.00 61.75 268 TYR A CA 1
ATOM 2162 C C . TYR A 1 268 ? 20.794 -2.577 7.963 1.00 61.75 268 TYR A C 1
ATOM 2164 O O . TYR A 1 268 ? 21.920 -3.074 7.851 1.00 61.75 268 TYR A O 1
ATOM 2172 N N . ALA A 1 269 ? 19.734 -3.044 7.305 1.00 64.31 269 ALA A N 1
ATOM 2173 C CA . ALA A 1 269 ? 19.800 -4.150 6.361 1.00 64.31 269 ALA A CA 1
ATOM 2174 C C . ALA A 1 269 ? 18.872 -3.915 5.170 1.00 64.31 269 ALA A C 1
ATOM 2176 O O . ALA A 1 269 ? 17.824 -3.273 5.279 1.00 64.31 269 ALA A O 1
ATOM 2177 N N . ILE A 1 270 ? 19.257 -4.486 4.034 1.00 68.62 270 ILE A N 1
ATOM 2178 C CA . ILE A 1 270 ? 18.409 -4.577 2.853 1.00 68.62 270 ILE A CA 1
ATOM 2179 C C . ILE A 1 270 ? 17.235 -5.506 3.185 1.00 68.62 270 ILE A C 1
ATOM 2181 O O . ILE A 1 270 ? 17.408 -6.676 3.528 1.00 68.62 270 ILE A O 1
ATOM 2185 N N . THR A 1 271 ? 16.021 -4.967 3.098 1.00 75.19 271 THR A N 1
ATOM 2186 C CA . THR A 1 271 ? 14.776 -5.697 3.412 1.00 75.19 271 THR A CA 1
ATOM 2187 C C . THR A 1 271 ? 14.106 -6.312 2.190 1.00 75.19 271 THR A C 1
ATOM 2189 O O . THR A 1 271 ? 12.997 -6.827 2.283 1.00 75.19 271 THR A O 1
ATOM 2192 N N . ILE A 1 272 ? 14.782 -6.282 1.045 1.00 81.12 272 ILE A N 1
ATOM 2193 C CA . ILE A 1 272 ? 14.301 -6.856 -0.207 1.00 81.12 272 ILE A CA 1
ATOM 2194 C C . ILE A 1 272 ? 15.206 -8.024 -0.597 1.00 81.12 272 ILE A C 1
ATOM 2196 O O . ILE A 1 272 ? 16.417 -7.949 -0.428 1.00 81.12 272 ILE A O 1
ATOM 2200 N N . ASN A 1 273 ? 14.644 -9.105 -1.131 1.00 86.44 273 ASN A N 1
ATOM 2201 C CA . ASN A 1 273 ? 15.434 -10.119 -1.833 1.00 86.44 273 ASN A CA 1
ATOM 2202 C C . ASN A 1 273 ? 15.817 -9.568 -3.216 1.00 86.44 273 ASN A C 1
ATOM 2204 O O . ASN A 1 273 ? 15.126 -9.815 -4.209 1.00 86.44 273 ASN A O 1
ATOM 2208 N N . ILE A 1 274 ? 16.881 -8.760 -3.264 1.00 83.19 274 ILE A N 1
ATOM 2209 C CA . ILE A 1 274 ? 17.266 -8.034 -4.478 1.00 83.19 274 ILE A CA 1
ATOM 2210 C C . ILE A 1 274 ? 17.625 -9.009 -5.595 1.00 83.19 274 ILE A C 1
ATOM 2212 O O . ILE A 1 274 ? 17.249 -8.766 -6.737 1.00 83.19 274 ILE A O 1
ATOM 2216 N N . ALA A 1 275 ? 18.275 -10.132 -5.283 1.00 83.50 275 ALA A N 1
ATOM 2217 C CA . ALA A 1 275 ? 18.621 -11.148 -6.273 1.00 83.50 275 ALA A CA 1
ATOM 2218 C C . ALA A 1 275 ? 17.396 -11.622 -7.079 1.00 83.50 275 ALA A C 1
ATOM 2220 O O . ALA A 1 275 ? 17.443 -11.658 -8.311 1.00 83.50 275 ALA A O 1
ATOM 2221 N N . ALA A 1 276 ? 16.282 -11.930 -6.405 1.00 87.81 276 ALA A N 1
ATOM 2222 C CA . ALA A 1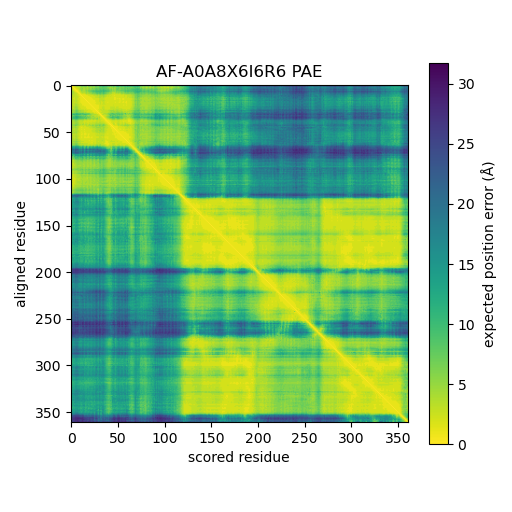 276 ? 15.051 -12.358 -7.072 1.00 87.81 276 ALA A CA 1
ATOM 2223 C C . ALA A 1 276 ? 14.425 -11.231 -7.912 1.00 87.81 276 ALA A C 1
ATOM 2225 O O . ALA A 1 276 ? 14.050 -11.456 -9.064 1.00 87.81 276 ALA A O 1
ATOM 2226 N N . VAL A 1 277 ? 14.360 -10.009 -7.372 1.00 86.00 277 VAL A N 1
ATOM 2227 C CA . VAL A 1 277 ? 13.775 -8.848 -8.069 1.00 86.00 277 VAL A CA 1
ATOM 2228 C C . VAL A 1 277 ? 14.611 -8.444 -9.288 1.00 86.00 277 VAL A C 1
ATOM 2230 O O . VAL A 1 277 ? 14.068 -8.236 -10.373 1.00 86.00 277 VAL A O 1
ATOM 2233 N N . ALA A 1 278 ? 15.935 -8.381 -9.145 1.00 81.12 278 ALA A N 1
ATOM 2234 C CA . ALA A 1 278 ? 16.859 -8.067 -10.230 1.00 81.12 278 ALA A CA 1
ATOM 2235 C C . ALA A 1 278 ? 16.783 -9.124 -11.337 1.00 81.12 278 ALA A C 1
ATOM 2237 O O . ALA A 1 278 ? 16.639 -8.777 -12.509 1.00 81.12 278 ALA A O 1
ATOM 2238 N N . LYS A 1 279 ? 16.779 -10.416 -10.977 1.00 82.69 279 LYS A N 1
ATOM 2239 C CA . LYS A 1 279 ? 16.598 -11.517 -11.933 1.00 82.69 279 LYS A CA 1
ATOM 2240 C C . LYS A 1 279 ? 15.276 -11.398 -12.694 1.00 82.69 279 LYS A C 1
ATOM 2242 O O . LYS A 1 279 ? 15.258 -11.608 -13.905 1.00 82.69 279 LYS A O 1
ATOM 2247 N N . ALA A 1 280 ? 14.188 -11.045 -12.012 1.00 84.56 280 ALA A N 1
ATOM 2248 C CA . ALA A 1 280 ? 12.881 -10.871 -12.638 1.00 84.56 280 ALA A CA 1
ATOM 2249 C C . ALA A 1 280 ? 12.852 -9.714 -13.647 1.00 84.56 280 ALA A C 1
ATOM 2251 O O . ALA A 1 280 ? 12.300 -9.849 -14.739 1.00 84.56 280 ALA A O 1
ATOM 2252 N N . LEU A 1 281 ? 13.498 -8.593 -13.312 1.00 79.94 281 LEU A N 1
ATOM 2253 C CA . LEU A 1 281 ? 13.642 -7.450 -14.214 1.00 79.94 281 LEU A CA 1
ATOM 2254 C C . LEU A 1 281 ? 14.525 -7.776 -15.424 1.00 79.94 281 LEU A C 1
ATOM 2256 O O . LEU A 1 281 ? 14.156 -7.448 -16.549 1.00 79.94 281 LEU A O 1
ATOM 2260 N N . MET A 1 282 ? 15.660 -8.451 -15.210 1.00 75.69 282 MET A N 1
ATOM 2261 C CA . MET A 1 282 ? 16.573 -8.856 -16.286 1.00 75.69 282 MET A CA 1
ATOM 2262 C C . MET A 1 282 ? 15.921 -9.832 -17.272 1.00 75.69 282 MET A C 1
ATOM 2264 O O . MET A 1 282 ? 16.145 -9.727 -18.475 1.00 75.69 282 MET A O 1
ATOM 2268 N N . ASN A 1 283 ? 15.117 -10.768 -16.764 1.00 78.31 283 ASN A N 1
ATOM 2269 C CA . ASN A 1 283 ? 14.492 -11.824 -17.562 1.00 78.31 283 ASN A CA 1
ATOM 2270 C C . ASN A 1 283 ? 13.095 -11.454 -18.090 1.00 78.31 283 ASN A C 1
ATOM 2272 O O . ASN A 1 283 ? 12.427 -12.310 -18.663 1.00 78.31 283 ASN A O 1
ATOM 2276 N N . ASP A 1 284 ? 12.643 -10.213 -17.887 1.00 76.62 284 ASP A N 1
ATOM 2277 C CA . ASP A 1 284 ? 11.298 -9.740 -18.247 1.00 76.62 284 ASP A CA 1
ATOM 2278 C C . ASP A 1 284 ? 10.152 -10.589 -17.668 1.00 76.62 284 ASP A C 1
ATOM 2280 O O . ASP A 1 284 ? 9.114 -10.768 -18.298 1.00 76.62 284 ASP A O 1
ATOM 2284 N N . THR A 1 285 ? 10.295 -11.141 -16.462 1.00 78.81 285 THR A N 1
ATOM 2285 C CA . THR A 1 285 ? 9.236 -11.990 -15.876 1.00 78.81 285 THR A CA 1
ATOM 2286 C C . THR A 1 285 ? 8.103 -11.176 -15.246 1.00 78.81 285 THR A C 1
ATOM 2288 O O . THR A 1 285 ? 7.101 -11.734 -14.803 1.00 78.81 285 THR A O 1
ATOM 2291 N N . LEU A 1 286 ? 8.236 -9.845 -15.226 1.00 82.69 286 LEU A N 1
ATOM 2292 C CA . LEU A 1 286 ? 7.218 -8.884 -14.783 1.00 82.69 286 LEU A CA 1
ATOM 2293 C C . LEU A 1 286 ? 6.343 -8.369 -15.940 1.00 82.69 286 LEU A C 1
ATOM 2295 O O . LEU A 1 286 ? 5.781 -7.269 -15.874 1.00 82.69 286 LEU A O 1
ATOM 2299 N N . GLN A 1 287 ? 6.242 -9.152 -17.015 1.00 80.00 287 GLN A N 1
ATOM 2300 C CA . GLN A 1 287 ? 5.273 -8.917 -18.076 1.00 80.00 287 GLN A CA 1
ATOM 2301 C C . GLN A 1 287 ? 3.853 -8.971 -17.522 1.00 80.00 287 GLN A C 1
ATOM 2303 O O . GLN A 1 287 ? 3.534 -9.747 -16.623 1.00 80.00 287 GLN A O 1
ATOM 2308 N N . GLN A 1 288 ? 3.002 -8.114 -18.075 1.00 85.19 288 GLN A N 1
ATOM 2309 C CA . GLN A 1 288 ? 1.610 -8.031 -17.683 1.00 85.19 288 GLN A CA 1
ATOM 2310 C C . GLN A 1 288 ? 0.734 -8.396 -18.872 1.00 85.19 288 GLN A C 1
ATOM 2312 O O . GLN A 1 288 ? 0.817 -7.763 -19.926 1.00 85.19 288 GLN A O 1
ATOM 2317 N N . ASN A 1 289 ? -0.119 -9.398 -18.687 1.00 83.00 289 ASN A N 1
ATOM 2318 C CA . ASN A 1 289 ? -1.076 -9.820 -19.694 1.00 83.00 289 ASN A CA 1
ATOM 2319 C C . ASN A 1 289 ? -2.489 -9.688 -19.132 1.00 83.00 289 ASN A C 1
ATOM 2321 O O . ASN A 1 289 ? -2.931 -10.519 -18.346 1.00 83.00 289 ASN A O 1
ATOM 2325 N N . LEU A 1 290 ? -3.188 -8.627 -19.527 1.00 92.06 290 LEU A N 1
ATOM 2326 C CA . LEU A 1 290 ? -4.553 -8.371 -19.078 1.00 92.06 290 LEU A CA 1
ATOM 2327 C C . LEU A 1 290 ? -5.544 -9.097 -20.007 1.00 92.06 290 LEU A C 1
ATOM 2329 O O . LEU A 1 290 ? -5.618 -8.739 -21.187 1.00 92.06 290 LEU A O 1
ATOM 2333 N N . PRO A 1 291 ? -6.317 -10.085 -19.510 1.00 92.94 291 PRO A N 1
ATOM 2334 C CA . PRO A 1 291 ? -7.212 -10.889 -20.348 1.00 92.94 291 PRO A CA 1
ATOM 2335 C C . PRO A 1 291 ? -8.491 -10.155 -20.786 1.00 92.94 291 PRO A C 1
ATOM 2337 O O . PRO A 1 291 ? -9.231 -10.669 -21.622 1.00 92.94 291 PRO A O 1
ATOM 2340 N N . GLY A 1 292 ? -8.767 -8.964 -20.245 1.00 94.75 292 GLY A N 1
ATOM 2341 C CA . GLY A 1 292 ? -9.987 -8.203 -20.516 1.00 94.75 292 GLY A CA 1
ATOM 2342 C C . GLY A 1 292 ? -9.914 -6.753 -20.036 1.00 94.75 292 GLY A C 1
ATOM 2343 O O . GLY A 1 292 ? -8.833 -6.242 -19.740 1.00 94.75 292 GLY A O 1
ATOM 2344 N N . THR A 1 293 ? -11.068 -6.088 -19.980 1.00 97.06 293 THR A N 1
ATOM 2345 C CA . THR A 1 293 ? -11.222 -4.732 -19.433 1.00 97.06 293 THR A CA 1
ATOM 2346 C C . THR A 1 293 ? -11.766 -4.778 -18.008 1.00 97.06 293 THR A C 1
ATOM 2348 O O . THR A 1 293 ? -12.462 -5.718 -17.627 1.00 97.06 293 THR A O 1
ATOM 2351 N N . TYR A 1 294 ? -11.464 -3.750 -17.217 1.00 97.88 294 TYR A N 1
ATOM 2352 C CA . TYR A 1 294 ? -12.081 -3.530 -15.913 1.00 97.88 294 TYR A CA 1
ATOM 2353 C C . TYR A 1 294 ? -13.070 -2.364 -15.991 1.00 97.88 294 TYR A C 1
ATOM 2355 O O . TYR A 1 294 ? -12.695 -1.220 -16.251 1.00 97.88 294 TYR A O 1
ATOM 2363 N N . GLU A 1 295 ? -14.344 -2.665 -15.743 1.00 97.00 295 GLU A N 1
ATOM 2364 C CA . GLU A 1 295 ? -15.464 -1.721 -15.860 1.00 97.00 295 GLU A CA 1
ATOM 2365 C C . GLU A 1 295 ? -15.783 -0.974 -14.552 1.00 97.00 295 GLU A C 1
ATOM 2367 O O . GLU A 1 295 ? -16.774 -0.238 -14.486 1.00 97.00 295 GLU A O 1
ATOM 2372 N N . GLY A 1 296 ? -14.993 -1.176 -13.495 1.00 95.88 296 GLY A N 1
ATOM 2373 C CA . GLY A 1 296 ? -15.134 -0.442 -12.238 1.00 95.88 296 GLY A CA 1
ATOM 2374 C C . GLY A 1 296 ? -14.568 0.978 -12.310 1.00 95.88 296 GLY A C 1
ATOM 2375 O O . GLY A 1 296 ? -14.000 1.402 -13.318 1.00 95.88 296 GLY A O 1
ATOM 2376 N N . GLU A 1 297 ? -14.735 1.742 -11.231 1.00 97.00 297 GLU A N 1
ATOM 2377 C CA . GLU A 1 297 ? -14.172 3.091 -11.144 1.00 97.00 297 GLU A CA 1
ATOM 2378 C C . GLU A 1 297 ? -12.652 3.027 -10.971 1.00 97.00 297 GLU A C 1
ATOM 2380 O O . GLU A 1 297 ? -12.143 2.289 -10.120 1.00 97.00 297 GLU A O 1
ATOM 2385 N N . VAL A 1 298 ? -11.927 3.824 -11.763 1.00 97.81 298 VAL A N 1
ATOM 2386 C CA . VAL A 1 298 ? -10.461 3.875 -11.725 1.00 97.81 298 VAL A CA 1
ATOM 2387 C C . VAL A 1 298 ? -9.979 5.316 -11.617 1.00 97.81 298 VAL A C 1
ATOM 2389 O O . VAL A 1 298 ? -10.343 6.159 -12.439 1.00 97.81 298 VAL A O 1
ATOM 2392 N N . LEU A 1 299 ? -9.113 5.581 -10.643 1.00 97.94 299 LEU A N 1
ATOM 2393 C CA . LEU A 1 299 ? -8.333 6.808 -10.550 1.00 97.94 299 LEU A CA 1
ATOM 2394 C C . LEU A 1 299 ? -6.892 6.523 -10.975 1.00 97.94 299 LEU A C 1
ATOM 2396 O O . LEU A 1 299 ? -6.225 5.668 -10.399 1.00 97.94 299 LEU A O 1
ATOM 2400 N N . LEU A 1 300 ? -6.403 7.260 -11.965 1.00 97.75 300 LEU A N 1
ATOM 2401 C CA . LEU A 1 300 ? -5.000 7.283 -12.354 1.00 97.75 300 LEU A CA 1
ATOM 2402 C C . LEU A 1 300 ? -4.367 8.581 -11.855 1.00 97.75 300 LEU A C 1
ATOM 2404 O O . LEU A 1 300 ? -4.753 9.657 -12.306 1.00 97.75 300 LEU A O 1
ATOM 2408 N N . ILE A 1 301 ? -3.369 8.477 -10.984 1.00 97.38 301 ILE A N 1
ATOM 2409 C CA . ILE A 1 301 ? -2.524 9.597 -10.565 1.00 97.38 301 ILE A CA 1
ATOM 2410 C C . ILE A 1 301 ? -1.156 9.405 -11.213 1.00 97.38 301 ILE A C 1
ATOM 2412 O O . ILE A 1 301 ? -0.525 8.371 -11.013 1.00 97.38 301 ILE A O 1
ATOM 2416 N N . CYS A 1 302 ? -0.683 10.364 -12.005 1.00 95.94 302 CYS A N 1
ATOM 2417 C CA . CYS A 1 302 ? 0.605 10.246 -12.694 1.00 95.94 302 CYS A CA 1
ATOM 2418 C C . CYS A 1 302 ? 1.411 11.547 -12.673 1.00 95.94 302 CYS A C 1
ATOM 2420 O O . CYS A 1 302 ? 0.850 12.640 -12.579 1.00 95.94 302 CYS A O 1
ATOM 2422 N N . GLY A 1 303 ? 2.732 11.420 -12.799 1.00 94.94 303 GLY A N 1
ATOM 2423 C CA . GLY A 1 303 ? 3.645 12.559 -12.855 1.00 94.94 303 GLY A CA 1
ATOM 2424 C C . GLY A 1 303 ? 3.950 12.983 -14.290 1.00 94.94 303 GLY A C 1
ATOM 2425 O O . GLY A 1 303 ? 4.313 12.148 -15.122 1.00 94.94 303 GLY A O 1
ATOM 2426 N N . GLY A 1 304 ? 3.853 14.280 -14.585 1.00 92.75 304 GLY A N 1
ATOM 2427 C CA . GLY A 1 304 ? 4.152 14.843 -15.906 1.00 92.75 304 GLY A CA 1
ATOM 2428 C C . GLY A 1 304 ? 5.622 14.687 -16.313 1.00 92.75 304 GLY A C 1
ATOM 2429 O O . GLY A 1 304 ? 5.928 14.516 -17.495 1.00 92.75 304 GLY A O 1
ATOM 2430 N N . LYS A 1 305 ? 6.540 14.636 -15.337 1.00 90.94 305 LYS A N 1
ATOM 2431 C CA . LYS A 1 305 ? 7.979 14.385 -15.544 1.00 90.94 305 LYS A CA 1
ATOM 2432 C C . LYS A 1 305 ? 8.375 12.919 -15.349 1.00 90.94 305 LYS A C 1
ATOM 2434 O O . LYS A 1 305 ? 9.565 12.597 -15.373 1.00 90.94 305 LYS A O 1
ATOM 2439 N N . SER A 1 306 ? 7.414 12.011 -15.163 1.00 88.88 306 SER A N 1
ATOM 2440 C CA . SER A 1 306 ? 7.709 10.588 -14.996 1.00 88.88 306 SER A CA 1
ATOM 2441 C C . SER A 1 306 ? 8.317 9.967 -16.259 1.00 88.88 306 SER A C 1
ATOM 2443 O O . SER A 1 306 ? 7.804 10.100 -17.374 1.00 88.88 306 SER A O 1
ATOM 2445 N N . GLN A 1 307 ? 9.382 9.183 -16.074 1.00 84.31 307 GLN A N 1
ATOM 2446 C CA . GLN A 1 307 ? 10.010 8.410 -17.150 1.00 84.31 307 GLN A CA 1
ATOM 2447 C C . GLN A 1 307 ? 9.115 7.278 -17.683 1.00 84.31 307 GLN A C 1
ATOM 2449 O O . GLN A 1 307 ? 9.370 6.755 -18.771 1.00 84.31 307 GLN A O 1
ATOM 2454 N N . PHE A 1 308 ? 8.069 6.900 -16.942 1.00 85.38 308 PHE A N 1
ATOM 2455 C CA . PHE A 1 308 ? 7.101 5.883 -17.352 1.00 85.38 308 PHE A CA 1
ATOM 2456 C C . PHE A 1 308 ? 6.048 6.427 -18.330 1.00 85.38 308 PHE A C 1
ATOM 2458 O O . PHE A 1 308 ? 5.402 5.638 -19.016 1.00 85.38 308 PHE A O 1
ATOM 2465 N N . LYS A 1 309 ? 5.911 7.760 -18.450 1.00 87.75 309 LYS A N 1
ATOM 2466 C CA . LYS A 1 309 ? 5.013 8.450 -19.401 1.00 87.75 309 LYS A CA 1
ATOM 2467 C C . LYS A 1 309 ? 3.552 7.976 -19.351 1.00 87.75 309 LYS A C 1
ATOM 2469 O O . LYS A 1 309 ? 2.842 7.995 -20.362 1.00 87.75 309 LYS A O 1
ATOM 2474 N N . VAL A 1 310 ? 3.102 7.585 -18.160 1.00 90.31 310 VAL A N 1
ATOM 2475 C CA . VAL A 1 310 ? 1.817 6.915 -17.920 1.00 90.31 310 VAL A CA 1
ATOM 2476 C C . VAL A 1 310 ? 0.628 7.761 -18.365 1.00 90.31 310 VAL A C 1
ATOM 2478 O O . VAL A 1 310 ? -0.292 7.244 -18.994 1.00 90.31 310 VAL A O 1
ATOM 2481 N N . GLY A 1 311 ? 0.673 9.076 -18.135 1.00 87.25 311 GLY A N 1
ATOM 2482 C CA . GLY A 1 311 ? -0.424 9.984 -18.483 1.00 87.25 311 GLY A CA 1
ATOM 2483 C C . GLY A 1 311 ? -0.759 10.057 -19.978 1.00 87.25 311 GLY A C 1
ATOM 2484 O O . GLY A 1 311 ? -1.850 10.508 -20.334 1.00 87.25 311 GLY A O 1
ATOM 2485 N N . SER A 1 312 ? 0.147 9.602 -20.848 1.00 88.19 312 SER A N 1
ATOM 2486 C CA . SER A 1 312 ? -0.024 9.567 -22.307 1.00 88.19 312 SER A CA 1
ATOM 2487 C C . SER A 1 312 ? -0.254 8.160 -22.866 1.00 88.19 312 SER A C 1
ATOM 2489 O O . SER A 1 312 ? -0.319 7.986 -24.082 1.00 88.19 312 SER A O 1
ATOM 2491 N N . ASP A 1 313 ? -0.349 7.144 -22.006 1.00 91.12 313 ASP A N 1
ATOM 2492 C CA . ASP A 1 313 ? -0.385 5.759 -22.448 1.00 91.12 313 ASP A CA 1
ATOM 2493 C C . ASP A 1 313 ? -1.784 5.327 -22.926 1.00 91.12 313 ASP A C 1
ATOM 2495 O O . ASP A 1 313 ? -2.695 5.174 -22.106 1.00 91.12 313 ASP A O 1
ATOM 2499 N N . PRO A 1 314 ? -1.979 5.041 -24.230 1.00 91.56 314 PRO A N 1
ATOM 2500 C CA . PRO A 1 314 ? -3.281 4.627 -24.746 1.00 91.56 314 PRO A CA 1
ATOM 2501 C C . PRO A 1 314 ? -3.758 3.280 -24.185 1.00 91.56 314 PRO A C 1
ATOM 2503 O O . PRO A 1 314 ? -4.955 2.997 -24.226 1.00 91.56 314 PRO A O 1
ATOM 2506 N N . LEU A 1 315 ? -2.857 2.441 -23.655 1.00 92.38 315 LEU A N 1
ATOM 2507 C CA . LEU A 1 315 ? -3.248 1.157 -23.072 1.00 92.38 315 LEU A CA 1
ATOM 2508 C C . LEU A 1 315 ? -4.090 1.325 -21.809 1.00 92.38 315 LEU A C 1
ATOM 2510 O O . LEU A 1 315 ? -4.926 0.470 -21.538 1.00 92.38 315 LEU A O 1
ATOM 2514 N N . ILE A 1 316 ? -3.922 2.423 -21.068 1.00 94.38 316 ILE A N 1
ATOM 2515 C CA . ILE A 1 316 ? -4.734 2.669 -19.876 1.00 94.38 316 ILE A CA 1
ATOM 2516 C C . ILE A 1 316 ? -6.213 2.765 -20.258 1.00 94.38 316 ILE A C 1
ATOM 2518 O O . ILE A 1 316 ? -7.025 2.020 -19.724 1.00 94.38 316 ILE A O 1
ATOM 2522 N N . LEU A 1 317 ? -6.563 3.596 -21.245 1.00 94.25 317 LEU A N 1
ATOM 2523 C CA . LEU A 1 317 ? -7.949 3.716 -21.716 1.00 94.25 317 LEU A CA 1
ATOM 2524 C C . LEU A 1 317 ? -8.471 2.432 -22.370 1.00 94.25 317 LEU A C 1
ATOM 2526 O O . LEU A 1 317 ? -9.663 2.154 -22.287 1.00 94.25 317 LEU A O 1
ATOM 2530 N N . LYS A 1 318 ? -7.589 1.643 -23.001 1.00 95.12 318 LYS A N 1
ATOM 2531 C CA . LYS A 1 318 ? -7.954 0.347 -23.589 1.00 95.12 318 LYS A CA 1
ATOM 2532 C C . LYS A 1 318 ? -8.465 -0.635 -22.529 1.00 95.12 318 LYS A C 1
ATOM 2534 O O . LYS A 1 318 ? -9.446 -1.320 -22.786 1.00 95.12 318 LYS A O 1
ATOM 2539 N N . TYR A 1 319 ? -7.783 -0.738 -21.387 1.00 96.62 319 TYR A N 1
ATOM 2540 C CA . TYR A 1 319 ? -8.111 -1.719 -20.345 1.00 96.62 319 TYR A CA 1
ATOM 2541 C C . TYR A 1 319 ? -9.025 -1.160 -19.245 1.00 96.62 319 TYR A C 1
ATOM 2543 O O . TYR A 1 319 ? -9.731 -1.927 -18.597 1.00 96.62 319 TYR A O 1
ATOM 2551 N N . PHE A 1 320 ? -9.049 0.161 -19.058 1.00 97.00 320 PHE A N 1
ATOM 2552 C CA . PHE A 1 320 ? -9.775 0.849 -17.990 1.00 97.00 320 PHE A CA 1
ATOM 2553 C C . PHE A 1 320 ? -10.625 1.990 -18.577 1.00 97.00 320 PHE A C 1
ATOM 2555 O O . PHE A 1 320 ? -10.277 3.164 -18.437 1.00 97.00 320 PHE A O 1
ATOM 2562 N N . PRO A 1 321 ? -11.747 1.690 -19.257 1.00 96.19 321 PRO A N 1
ATOM 2563 C CA . PRO A 1 321 ? -12.530 2.692 -19.988 1.00 96.19 321 PRO A CA 1
ATOM 2564 C C . PRO A 1 321 ? -13.138 3.789 -19.099 1.00 96.19 321 PRO A C 1
ATOM 2566 O O . PRO A 1 321 ? -13.410 4.889 -19.579 1.00 96.19 321 PRO A O 1
ATOM 2569 N N . LYS A 1 322 ? -13.329 3.526 -17.799 1.00 95.56 322 LYS A N 1
ATOM 2570 C CA . LYS A 1 322 ? -13.844 4.500 -16.817 1.00 95.56 322 LYS A CA 1
ATOM 2571 C C . LYS A 1 322 ? -12.750 5.240 -16.043 1.00 95.56 322 LYS A C 1
ATOM 2573 O O . LYS A 1 322 ? -13.048 5.908 -15.053 1.00 95.56 322 LYS A O 1
ATOM 2578 N N . VAL A 1 323 ? -11.495 5.133 -16.478 1.00 96.19 323 VAL A N 1
ATOM 2579 C CA . VAL A 1 323 ? -10.366 5.797 -15.824 1.00 96.19 323 VAL A CA 1
ATOM 2580 C C . VAL A 1 323 ? -10.498 7.313 -15.832 1.00 96.19 323 VAL A C 1
ATOM 2582 O O . VAL A 1 323 ? -10.854 7.947 -16.829 1.00 96.19 323 VAL A O 1
ATOM 2585 N N . LYS A 1 324 ? -10.166 7.909 -14.693 1.00 95.56 324 LYS A N 1
ATOM 2586 C CA . LYS A 1 324 ? -10.083 9.352 -14.505 1.00 95.56 324 LYS A CA 1
ATOM 2587 C C . LYS A 1 324 ? -8.662 9.683 -14.118 1.00 95.56 324 LYS A C 1
ATOM 2589 O O . LYS A 1 324 ? -8.121 9.105 -13.185 1.00 95.56 324 LYS A O 1
ATOM 2594 N N . LYS A 1 325 ? -8.046 10.563 -14.899 1.00 95.06 325 LYS A N 1
ATOM 2595 C CA . LYS A 1 325 ? -6.637 10.910 -14.763 1.00 95.06 325 LYS A CA 1
ATOM 2596 C C . LYS A 1 325 ? -6.481 12.226 -14.015 1.00 95.06 325 LYS A C 1
ATOM 2598 O O . LYS A 1 325 ? -7.124 13.208 -14.384 1.00 95.06 325 LYS A O 1
ATOM 2603 N N . ILE A 1 326 ? -5.564 12.232 -13.059 1.00 95.56 326 ILE A N 1
ATOM 2604 C CA . ILE A 1 326 ? -4.982 13.416 -12.439 1.00 95.56 326 ILE A CA 1
ATOM 2605 C C . ILE A 1 326 ? -3.496 13.401 -12.754 1.00 95.56 326 ILE A C 1
ATOM 2607 O O . ILE A 1 326 ? -2.802 12.410 -12.522 1.00 95.56 326 ILE A O 1
ATOM 2611 N N . GLU A 1 327 ? -3.022 14.504 -13.311 1.00 95.50 327 GLU A N 1
ATOM 2612 C CA . GLU A 1 327 ? -1.625 14.671 -13.675 1.00 95.50 327 GLU A CA 1
ATOM 2613 C C . GLU A 1 327 ? -1.024 15.786 -12.826 1.00 95.50 327 GLU A C 1
ATOM 2615 O O . GLU A 1 327 ? -1.582 16.882 -12.764 1.00 95.50 327 GLU A O 1
ATOM 2620 N N . PHE A 1 328 ? 0.089 15.471 -12.168 1.00 95.50 328 PHE A N 1
ATOM 2621 C CA . PHE A 1 328 ? 0.909 16.422 -11.426 1.00 95.50 328 PHE A CA 1
ATOM 2622 C C . PHE A 1 328 ? 2.063 16.829 -12.337 1.00 95.50 328 PHE A C 1
ATOM 2624 O O . PHE A 1 328 ? 2.985 16.034 -12.544 1.00 95.50 328 PHE A O 1
ATOM 2631 N N . GLU A 1 329 ? 1.995 18.022 -12.928 1.00 93.38 329 GLU A N 1
ATOM 2632 C CA . GLU A 1 329 ? 2.830 18.397 -14.081 1.00 93.38 329 GLU A CA 1
ATOM 2633 C C . GLU A 1 329 ? 4.330 18.322 -13.758 1.00 93.38 329 GLU A C 1
ATOM 2635 O O . GLU A 1 329 ? 5.127 17.784 -14.530 1.00 93.38 329 GLU A O 1
ATOM 2640 N N . ASP A 1 330 ? 4.700 18.766 -12.558 1.00 92.50 330 ASP A N 1
ATOM 2641 C CA . ASP A 1 330 ? 6.083 18.805 -12.094 1.00 92.50 330 ASP A CA 1
ATOM 2642 C C . ASP A 1 330 ? 6.553 17.534 -11.368 1.00 92.50 330 ASP A C 1
ATOM 2644 O O . ASP A 1 330 ? 7.741 17.424 -11.043 1.00 92.50 330 ASP A O 1
ATOM 2648 N N . ALA A 1 331 ? 5.669 16.558 -11.140 1.00 91.81 331 ALA A N 1
ATOM 2649 C CA . ALA A 1 331 ? 6.005 15.353 -10.391 1.00 91.81 331 ALA A CA 1
ATOM 2650 C C . ALA A 1 331 ? 6.763 14.312 -11.224 1.00 91.81 331 ALA A C 1
ATOM 2652 O O . ALA A 1 331 ? 6.503 14.103 -12.413 1.00 91.81 331 ALA A O 1
ATOM 2653 N N . GLY A 1 332 ? 7.684 13.615 -10.553 1.00 90.00 332 GLY A N 1
ATOM 2654 C CA . GLY A 1 332 ? 8.328 12.402 -11.053 1.00 90.00 332 GLY A CA 1
ATOM 2655 C C . GLY A 1 332 ? 7.490 11.146 -10.785 1.00 90.00 332 GLY A C 1
ATOM 2656 O O . GLY A 1 332 ? 6.267 11.183 -10.802 1.00 90.00 332 GLY A O 1
ATOM 2657 N N . HIS A 1 333 ? 8.163 10.024 -10.524 1.00 89.00 333 HIS A N 1
ATOM 2658 C CA . HIS A 1 333 ? 7.518 8.714 -10.349 1.00 89.00 333 HIS A CA 1
ATOM 2659 C C . HIS A 1 333 ? 6.863 8.485 -8.972 1.00 89.00 333 HIS A C 1
ATOM 2661 O O . HIS A 1 333 ? 6.002 7.622 -8.836 1.00 89.00 333 HIS A O 1
ATOM 2667 N N . PHE A 1 334 ? 7.277 9.227 -7.942 1.00 88.81 334 PHE A N 1
ATOM 2668 C CA . PHE A 1 334 ? 6.830 9.042 -6.555 1.00 88.81 334 PHE A CA 1
ATOM 2669 C C . PHE A 1 334 ? 5.960 10.226 -6.114 1.00 88.81 334 PHE A C 1
ATOM 2671 O O . PHE A 1 334 ? 6.402 11.087 -5.349 1.00 88.81 334 PHE A O 1
ATOM 2678 N N . ILE A 1 335 ? 4.734 10.306 -6.634 1.00 93.06 335 ILE A N 1
ATOM 2679 C CA . ILE A 1 335 ? 3.837 11.449 -6.427 1.00 93.06 335 ILE A CA 1
ATOM 2680 C C . ILE A 1 335 ? 3.453 11.547 -4.950 1.00 93.06 335 ILE A C 1
ATOM 2682 O O . ILE A 1 335 ? 3.493 12.641 -4.393 1.00 93.06 335 ILE A O 1
ATOM 2686 N N . HIS A 1 336 ? 3.171 10.423 -4.288 1.00 89.56 336 HIS A N 1
ATOM 2687 C CA . HIS A 1 336 ? 2.860 10.390 -2.856 1.00 89.56 336 HIS A CA 1
ATOM 2688 C C . HIS A 1 336 ? 3.994 10.938 -1.972 1.00 89.56 336 HIS A C 1
ATOM 2690 O O . HIS A 1 336 ? 3.719 11.458 -0.894 1.00 89.56 336 HIS A O 1
ATOM 2696 N N . ASN A 1 337 ? 5.252 10.869 -2.421 1.00 84.31 337 ASN A N 1
ATOM 2697 C CA . ASN A 1 337 ? 6.393 11.438 -1.697 1.00 84.31 337 ASN A CA 1
ATOM 2698 C C . ASN A 1 337 ? 6.584 12.924 -2.005 1.00 84.31 337 ASN A C 1
ATOM 2700 O O . ASN A 1 337 ? 6.870 13.709 -1.105 1.00 84.31 337 ASN A O 1
ATOM 2704 N N . SER A 1 338 ? 6.442 13.317 -3.273 1.00 85.44 338 SER A N 1
ATOM 2705 C CA . SER A 1 338 ? 6.648 14.707 -3.698 1.00 85.44 338 SER A CA 1
ATOM 2706 C C . SER A 1 338 ? 5.473 15.628 -3.339 1.00 85.44 338 SER A C 1
ATOM 2708 O O . SER A 1 338 ? 5.691 16.800 -3.044 1.00 85.44 338 SER A O 1
ATOM 2710 N N . TYR A 1 339 ? 4.245 15.104 -3.336 1.00 88.25 339 TYR A N 1
ATOM 2711 C CA . TYR A 1 339 ? 2.994 15.837 -3.101 1.00 88.25 339 TYR A CA 1
ATOM 2712 C C . TYR A 1 339 ? 2.071 15.080 -2.122 1.00 88.25 339 TYR A C 1
ATOM 2714 O O . TYR A 1 339 ? 0.931 14.763 -2.469 1.00 88.25 339 TYR A O 1
ATOM 2722 N N . PRO A 1 340 ? 2.524 14.759 -0.891 1.00 84.88 340 PRO A N 1
ATOM 2723 C CA . PRO A 1 340 ? 1.805 13.863 0.018 1.00 84.88 340 PRO A CA 1
ATOM 2724 C C . PRO A 1 340 ? 0.413 14.368 0.405 1.00 84.88 340 PRO A C 1
ATOM 2726 O O . PRO A 1 340 ? -0.522 13.573 0.506 1.00 84.88 340 PRO A O 1
ATOM 2729 N N . GLN A 1 341 ? 0.241 15.679 0.622 1.00 83.12 341 GLN A N 1
ATOM 2730 C CA . GLN A 1 341 ? -1.061 16.223 1.016 1.00 83.12 341 GLN A CA 1
ATOM 2731 C C . GLN A 1 341 ? -2.060 16.194 -0.142 1.00 83.12 341 GLN A C 1
ATOM 2733 O O . GLN A 1 341 ? -3.196 15.773 0.054 1.00 83.12 341 GLN A O 1
ATOM 2738 N N . GLN A 1 342 ? -1.640 16.613 -1.336 1.00 88.81 342 GLN A N 1
ATOM 2739 C CA . GLN A 1 342 ? -2.484 16.643 -2.529 1.00 88.81 342 GLN A CA 1
ATOM 2740 C C . GLN A 1 342 ? -2.825 15.226 -2.993 1.00 88.81 342 GLN A C 1
ATOM 2742 O O . GLN A 1 342 ? -3.985 14.935 -3.266 1.00 88.81 342 GLN A O 1
ATOM 2747 N N . PHE A 1 343 ? -1.843 14.318 -3.000 1.00 90.44 343 PHE A N 1
ATOM 2748 C CA . PHE A 1 343 ? -2.070 12.901 -3.277 1.00 90.44 343 PHE A CA 1
ATOM 2749 C C . PHE A 1 343 ? -3.147 12.330 -2.349 1.00 90.44 343 PHE A C 1
ATOM 2751 O O . PHE A 1 343 ? -4.125 11.746 -2.812 1.00 90.44 343 PHE A O 1
ATOM 2758 N N . LEU A 1 344 ? -3.008 12.552 -1.037 1.00 89.31 344 LEU A N 1
ATOM 2759 C CA . LEU A 1 344 ? -3.977 12.065 -0.060 1.00 89.31 344 LEU A CA 1
ATOM 2760 C C . LEU A 1 344 ? -5.361 12.697 -0.251 1.00 89.31 344 LEU A C 1
ATOM 2762 O O . LEU A 1 344 ? -6.362 11.996 -0.127 1.00 89.31 344 LEU A O 1
ATOM 2766 N N . GLN A 1 345 ? -5.434 13.995 -0.559 1.00 86.25 345 GLN A N 1
ATOM 2767 C CA . GLN A 1 345 ? -6.700 14.678 -0.839 1.00 86.25 345 GLN A CA 1
ATOM 2768 C C . GLN A 1 345 ? -7.436 14.034 -2.015 1.00 86.25 345 GLN A C 1
ATOM 2770 O O . GLN A 1 345 ? -8.619 13.727 -1.879 1.00 86.25 345 GLN A O 1
ATOM 2775 N N . GLU A 1 346 ? -6.741 13.763 -3.119 1.00 91.69 346 GLU A N 1
ATOM 2776 C CA . GLU A 1 346 ? -7.339 13.138 -4.302 1.00 91.69 346 GLU A CA 1
ATOM 2777 C C . GLU A 1 346 ? -7.781 11.698 -4.050 1.00 91.69 346 GLU A C 1
ATOM 2779 O O . GLU A 1 346 ? -8.892 11.306 -4.412 1.00 91.69 346 GLU A O 1
ATOM 2784 N N . VAL A 1 347 ? -6.944 10.917 -3.363 1.00 91.88 347 VAL A N 1
ATOM 2785 C CA . VAL A 1 347 ? -7.272 9.542 -2.971 1.00 91.88 347 VAL A CA 1
ATOM 2786 C C . VAL A 1 347 ? -8.516 9.517 -2.084 1.00 91.88 347 VAL A C 1
ATOM 2788 O O . VAL A 1 347 ? -9.471 8.798 -2.375 1.00 91.88 347 VAL A O 1
ATOM 2791 N N . VAL A 1 348 ? -8.549 10.331 -1.027 1.00 89.25 348 VAL A N 1
ATOM 2792 C CA . VAL A 1 348 ? -9.680 10.384 -0.089 1.00 89.25 348 VAL A CA 1
ATOM 2793 C C . VAL A 1 348 ? -10.940 10.919 -0.767 1.00 89.25 348 VAL A C 1
ATOM 2795 O O . VAL A 1 348 ? -12.036 10.415 -0.507 1.00 89.25 348 VAL A O 1
ATOM 2798 N N . PHE A 1 349 ? -10.810 11.910 -1.652 1.00 88.38 349 PHE A N 1
ATOM 2799 C CA . PHE A 1 349 ? -11.937 12.413 -2.428 1.00 88.38 349 PHE A CA 1
ATOM 2800 C C . PHE A 1 349 ? -12.542 11.299 -3.285 1.00 88.38 349 PHE A C 1
ATOM 2802 O O . PHE A 1 349 ? -13.746 11.057 -3.196 1.00 88.38 349 PHE A O 1
ATOM 2809 N N . PHE A 1 350 ? -11.708 10.582 -4.043 1.00 92.25 350 PHE A N 1
ATOM 2810 C CA . PHE A 1 350 ? -12.140 9.500 -4.923 1.00 92.25 350 PHE A CA 1
ATOM 2811 C C . PHE A 1 350 ? -12.815 8.350 -4.178 1.00 92.25 350 PHE A C 1
ATOM 2813 O O . PHE A 1 350 ? -13.866 7.842 -4.587 1.00 92.25 350 PHE A O 1
ATOM 2820 N N . ILE A 1 351 ? -12.231 7.970 -3.046 1.00 90.44 351 ILE A N 1
ATOM 2821 C CA . ILE A 1 351 ? -12.769 6.939 -2.168 1.00 90.44 351 ILE A CA 1
ATOM 2822 C C . ILE A 1 351 ? -14.187 7.315 -1.703 1.00 90.44 351 ILE A C 1
ATOM 2824 O O . ILE A 1 351 ? -15.103 6.506 -1.850 1.00 90.44 351 ILE A O 1
ATOM 2828 N N . ASN A 1 352 ? -14.403 8.551 -1.243 1.00 84.81 352 ASN A N 1
ATOM 2829 C CA . ASN A 1 352 ? -15.675 8.961 -0.634 1.00 84.81 352 ASN A CA 1
ATOM 2830 C C . ASN A 1 352 ? -16.748 9.436 -1.632 1.00 84.81 352 ASN A C 1
ATOM 2832 O O . ASN A 1 352 ? -17.934 9.272 -1.364 1.00 84.81 352 ASN A O 1
ATOM 2836 N N . HIS A 1 353 ? -16.359 10.029 -2.764 1.00 81.75 353 HIS A N 1
ATOM 2837 C CA . HIS A 1 353 ? -17.288 10.714 -3.680 1.00 81.75 353 HIS A CA 1
ATOM 2838 C C . HIS A 1 353 ? -17.275 10.155 -5.107 1.00 81.75 353 HIS A C 1
ATOM 2840 O O . HIS A 1 353 ? -18.096 10.561 -5.927 1.00 81.75 353 HIS A O 1
ATOM 2846 N N . GLY A 1 354 ? -16.365 9.226 -5.409 1.00 74.00 354 GLY A N 1
ATOM 2847 C CA . GLY A 1 354 ? -16.140 8.761 -6.774 1.00 74.00 354 GLY A CA 1
ATOM 2848 C C . GLY A 1 354 ? -15.224 9.706 -7.566 1.00 74.00 354 GLY A C 1
ATOM 2849 O O . GLY A 1 354 ? -14.581 10.589 -6.995 1.00 74.00 354 GLY A O 1
ATOM 2850 N N . PRO A 1 355 ? -15.087 9.498 -8.883 1.00 63.91 355 PRO A N 1
ATOM 2851 C CA . PRO A 1 355 ? -14.086 10.169 -9.707 1.00 63.91 355 PRO A CA 1
ATOM 2852 C C . PRO A 1 355 ? -14.165 11.703 -9.674 1.00 63.91 355 PRO A C 1
ATOM 2854 O O . PRO A 1 355 ? -15.232 12.255 -9.956 1.00 63.91 355 PRO A O 1
ATOM 2857 N N . PRO A 1 356 ? -13.046 12.409 -9.414 1.00 60.69 356 PRO A N 1
ATOM 2858 C CA . PRO A 1 356 ? -13.036 13.866 -9.400 1.00 60.69 356 PRO A CA 1
ATOM 2859 C C . PRO A 1 356 ? -13.307 14.466 -10.785 1.00 60.69 356 PRO A C 1
ATOM 2861 O O . PRO A 1 356 ? -12.977 13.893 -11.832 1.00 60.69 356 PRO A O 1
ATOM 2864 N N . CYS A 1 357 ? -13.895 15.666 -10.790 1.00 53.12 357 CYS A N 1
ATOM 2865 C CA . CYS A 1 357 ? -13.870 16.549 -11.954 1.00 53.12 357 CYS A CA 1
ATOM 2866 C C . CYS A 1 357 ? -12.407 16.924 -12.225 1.00 53.12 357 CYS A C 1
ATOM 2868 O O . CYS A 1 357 ? -11.715 17.309 -11.291 1.00 53.12 357 CYS A O 1
ATOM 2870 N N . GLN A 1 358 ? -11.941 16.775 -13.472 1.00 54.84 358 GLN A N 1
ATOM 2871 C CA . GLN A 1 358 ? -10.532 16.931 -13.872 1.00 54.84 358 GLN A CA 1
ATOM 2872 C C . GLN A 1 358 ? -9.814 18.069 -13.123 1.00 54.84 358 GLN A C 1
ATOM 2874 O O . GLN A 1 358 ? -10.108 19.241 -13.354 1.00 54.84 358 GLN A O 1
ATOM 2879 N N . ALA A 1 359 ? -8.856 17.707 -12.269 1.00 54.84 359 ALA A N 1
ATOM 2880 C CA . ALA A 1 359 ? -7.936 18.631 -11.619 1.00 54.84 359 ALA A CA 1
ATOM 2881 C C . ALA A 1 359 ? -6.563 18.540 -12.301 1.00 54.84 359 ALA A C 1
ATOM 2883 O O . ALA A 1 359 ? -6.112 17.452 -12.672 1.00 54.84 359 ALA A O 1
ATOM 2884 N N . LYS A 1 360 ? -5.918 19.691 -12.496 1.00 53.81 360 LYS A N 1
ATOM 2885 C CA . LYS A 1 360 ? -4.512 19.797 -12.903 1.00 53.81 360 LYS A CA 1
ATOM 2886 C C . LYS A 1 360 ? -3.752 20.477 -11.772 1.00 53.81 360 LYS A C 1
ATOM 2888 O O . LYS A 1 360 ? -4.234 21.498 -11.277 1.00 53.81 360 LYS A O 1
ATOM 2893 N N . TYR A 1 361 ? -2.615 19.899 -11.396 1.00 56.28 361 TYR A N 1
ATOM 2894 C CA . TYR A 1 361 ? -1.756 20.364 -10.310 1.00 56.28 361 TYR A CA 1
ATOM 2895 C C . TYR A 1 361 ? -0.371 20.744 -10.804 1.00 56.28 361 TYR A C 1
ATOM 2897 O O . TYR A 1 361 ? 0.180 19.981 -11.637 1.00 56.28 361 TYR A O 1
#

Foldseek 3Di:
DDDDDVPDDDALVVVLVVVVVVLVVCCVPPVVDLVVAAEDEDAPPPSCPDPVNVVVCVVSNHHYQDDDPPCPPQPVCVVQVVVVLCVVCPPDDDPDPVSVVVSSVVVVVPDDVVSVVPDPPDDDDDDAFAQFFPHHHDLDDELVVSLVVVVVVCVVSVQQADAQAAAALRLLNQLQCCLVPVRRYQEYEYAAYDLDFLVDWCSVVVLVVLVLLVVLQVPPDKADDQVSSLVSSLVSVVVCCVVNVDDNVCSNPDRPPVACFDDDPRTTDRRGPSVSVSVCSVVSSHRHDRPAARAHAYEYEYELQERSNRVPDPRCCVRYVNYDYEYANHDYRCCCVVPVVVVVVLVVCCVPPNHDDHDYD

pLDDT: mean 84.45, std 11.96, range [47.16, 98.44]

Nearest PDB structures (foldseek):
  7c4d-assembly1_A  TM=8.105E-01  e=4.584E-13  uncultured bacterium
  3bf8-assembly2_B  TM=8.398E-01  e=3.819E-11  Escherichia coli
  3bf7-assembly2_B  TM=8.022E-01  e=5.149E-11  Escherichia coli
  6yny-assembly1_t  TM=7.164E-01  e=1.505E-08  Tetrahymena thermophila
  8agm-assembly2_DDD  TM=6.093E-01  e=2.360E-09  metagenome

InterPro domains:
  IPR000073 Alpha/beta hydrolase fold-1 [PF00561] (122-336)
  IPR029058 Alpha/Beta hydrolase fold [G3DSA:3.40.50.1820] (122-353)
  IPR029058 Alpha/Beta hydrolase fold [SSF53474] (123-352)
  IPR036397 Ribonuclease H superfamily [G3DSA:3.30.420.10] (1-121)

Mean predicted aligned error: 10.31 Å

Solvent-accessible surface area (backbone atoms only — not comparable to full-atom values): 20731 Å² total; per-residue (Å²): 140,86,78,83,57,93,89,61,78,90,38,40,71,61,50,48,58,47,51,55,51,48,52,54,47,38,56,73,77,39,52,68,43,72,77,74,49,41,77,46,76,56,69,67,51,73,39,59,67,28,69,75,39,51,55,49,33,56,75,68,58,38,46,69,50,87,50,68,86,94,52,77,85,72,42,64,56,50,58,58,55,49,38,50,48,51,60,71,53,58,90,67,86,70,94,43,72,64,56,48,53,48,54,54,50,50,57,59,72,70,50,58,69,67,71,73,60,58,63,87,83,70,89,83,83,88,77,58,51,71,29,24,67,90,36,63,76,58,82,78,56,33,40,68,59,55,29,46,53,52,54,50,52,30,59,78,67,68,47,71,56,39,73,44,76,12,55,40,70,44,15,44,29,44,52,48,40,33,39,77,42,45,80,42,38,63,34,40,36,30,35,43,41,59,76,65,51,48,79,52,68,34,33,45,57,50,46,50,53,37,47,51,51,40,55,38,61,77,70,55,68,81,46,42,54,72,69,59,51,44,48,49,48,35,64,50,48,62,76,43,30,82,81,70,72,54,54,70,69,57,49,70,68,52,77,61,81,83,50,61,61,42,81,58,94,86,24,32,39,72,40,48,49,42,68,36,54,35,50,21,57,76,69,57,42,55,48,62,83,72,95,52,59,30,89,49,52,31,41,36,40,26,22,61,59,20,61,65,48,43,86,75,43,68,63,52,54,69,34,28,74,54,55,40,67,35,45,30,51,85,28,40,74,58,45,63,76,79,38,45,67,62,45,50,51,54,51,53,44,33,72,77,74,40,81,72,77,83,56,81,89

Radius of gyration: 24.32 Å; Cα contacts (8 Å, |Δi|>4): 482; chains: 1; bounding box: 59×39×66 Å

Sequence (361 aa):
MEFAKPGDTINSSRYLAILDRLRVAIKSKRPCRLTNGVILLHDNARPHVADVVETQLAKFKWETLQHPPYRSDLSPCDFHIFGKMKKHLKGTRFVSNDAVKDSVKDYLNQQPTEYYEMEITWLVYFVDFRNHGESPRSDEYTIDVLKGDVEEFLLDHKLPKVILVGHSLGGKVAMQLAVEKPDMVEKLIIEDSTPRNFISGGGKYMSLLMNMAYEIEKIMPTGVDRQTANQFFVDVALQFKSELKLSEETIRNYDADLLPIKWKGDTYAITINIAAVAKALMNDTLQQNLPGTYEGEVLLICGGKSQFKVGSDPLILKYFPKVKKIEFEDAGHFIHNSYPQQFLQEVVFFINHGPPCQAKY

Secondary structure (DSSP, 8-state):
---PPTT----HHHHHHHHHHHHHHHHHH-HHHHHH-EEE-----TTTSSHHHHHHHHHHTEEEPP--TT-TTS-HIIIIIHHHHHHHHTTPPPSSHHHHHHHHHHHHHTS-HHHHH---------PPPTTBTTSPP-S---HHHHHHHHHHHHHHTT-SSEEEEEETHHHHHHHHHHHH-GGGEEEEEEES--SS-TTSTHHHHHHHHHHHHHHHHHHSPTTB-HHHHHHHHHHHHHHTHHHHT--HHHHHT---TTS-EEEETTEEEE-B-HHHHHHHHHTTTT-----S---SEEEEEEETT-TT-GGG-HHHHHH-TTEEEEEETT--S-HHHHSHHHHHHHHHHHHHHSSPS--B-